Protein AF-A0A538NRC0-F1 (afdb_monomer_lite)

Sequence (193 aa):
MGRQEWDRAVSFEAFERQRNENVPPLKLPANTDSWIKDAAAKELAIREFLQKHGILTVPDWLQHYTLRPMPEYLRALGFGENDDFTSPSRLNENCIRYVTEPSGNLGYFWRATAEDPRPITVHEGIPGHYFQLCLSWKHEEPIRRHYYDSGANEGIGFYAEEMMLQAGVVRRQPAHARNHLQFHASARAARGS

Structure (mmCIF, N/CA/C/O backbone):
data_AF-A0A538NRC0-F1
#
_entry.id   AF-A0A538NRC0-F1
#
loop_
_atom_site.group_PDB
_atom_site.id
_atom_site.type_symbol
_atom_site.label_atom_id
_atom_site.label_alt_id
_atom_site.label_comp_id
_atom_site.label_asym_id
_atom_site.label_entity_id
_atom_site.label_seq_id
_atom_site.pdbx_PDB_ins_code
_atom_site.Cartn_x
_atom_site.Cartn_y
_atom_site.Cartn_z
_atom_site.occupancy
_atom_site.B_iso_or_equiv
_atom_site.auth_seq_id
_atom_site.auth_comp_id
_atom_site.auth_asym_id
_atom_site.auth_atom_id
_atom_site.pdbx_PDB_model_num
ATOM 1 N N . MET A 1 1 ? -12.973 20.194 -10.132 1.00 60.78 1 MET A N 1
ATOM 2 C CA . MET A 1 1 ? -13.023 18.761 -9.770 1.00 60.78 1 MET A CA 1
ATOM 3 C C . MET A 1 1 ? -12.514 18.518 -8.351 1.00 60.78 1 MET A C 1
ATOM 5 O O . MET A 1 1 ? -13.299 18.011 -7.570 1.00 60.78 1 MET A O 1
ATOM 9 N N . GLY A 1 2 ? -11.309 18.964 -7.958 1.00 68.88 2 GLY A N 1
ATOM 10 C CA . GLY A 1 2 ? -10.760 18.712 -6.606 1.00 68.88 2 GLY A CA 1
ATOM 11 C C . GLY A 1 2 ? -11.681 19.073 -5.427 1.00 68.88 2 GLY A C 1
ATOM 12 O O . GLY A 1 2 ? -11.917 18.242 -4.559 1.00 68.88 2 GLY A O 1
ATOM 13 N N . ARG A 1 3 ? -12.304 20.263 -5.439 1.00 72.81 3 ARG A N 1
ATOM 14 C CA . ARG A 1 3 ? -13.248 20.673 -4.378 1.00 72.81 3 ARG A CA 1
ATOM 15 C C . ARG A 1 3 ? -14.496 19.779 -4.278 1.00 72.81 3 ARG A C 1
ATOM 17 O O . ARG A 1 3 ? -14.916 19.473 -3.175 1.00 72.81 3 ARG A O 1
ATOM 24 N N . GLN A 1 4 ? -15.042 19.317 -5.405 1.00 74.62 4 GLN A N 1
ATOM 25 C CA . GLN A 1 4 ? -16.212 18.424 -5.408 1.00 74.62 4 GLN A CA 1
ATOM 26 C C . GLN A 1 4 ? -15.872 17.043 -4.837 1.00 74.62 4 GLN A C 1
ATOM 28 O O . GLN A 1 4 ? -16.643 16.502 -4.050 1.00 74.62 4 GLN A O 1
ATOM 33 N N . GLU A 1 5 ? -14.710 16.489 -5.194 1.00 71.44 5 GLU A N 1
ATOM 34 C CA . GLU A 1 5 ? -14.246 15.222 -4.616 1.00 71.44 5 GLU A CA 1
ATOM 35 C C . GLU A 1 5 ? -13.920 15.357 -3.129 1.00 71.44 5 GLU A C 1
ATOM 37 O O . GLU A 1 5 ? -14.201 14.444 -2.355 1.00 71.44 5 GLU A O 1
ATOM 42 N N . TRP A 1 6 ? -13.401 16.513 -2.707 1.00 72.69 6 TRP A N 1
ATOM 43 C CA . TRP A 1 6 ? -13.189 16.805 -1.294 1.00 72.69 6 TRP A CA 1
ATOM 44 C C . TRP A 1 6 ? -14.511 16.838 -0.520 1.00 72.69 6 TRP A C 1
ATOM 46 O O . TRP A 1 6 ? -14.651 16.119 0.468 1.00 72.69 6 TRP A O 1
ATOM 56 N N . ASP A 1 7 ? -15.502 17.593 -1.006 1.00 78.06 7 ASP A N 1
ATOM 57 C CA . ASP A 1 7 ? -16.828 17.684 -0.384 1.00 78.06 7 ASP A CA 1
ATOM 58 C C . ASP A 1 7 ? -17.489 16.296 -0.276 1.00 78.06 7 ASP A C 1
ATOM 60 O O . ASP A 1 7 ? -18.054 15.937 0.765 1.00 78.06 7 ASP A O 1
ATOM 64 N N . ARG A 1 8 ? -17.381 15.480 -1.337 1.00 79.62 8 ARG A N 1
ATOM 65 C CA . ARG A 1 8 ? -17.891 14.100 -1.375 1.00 79.62 8 ARG A CA 1
ATOM 66 C C . ARG A 1 8 ? -17.216 13.221 -0.324 1.00 79.62 8 ARG A C 1
ATOM 68 O O . ARG A 1 8 ? -17.904 12.552 0.447 1.00 79.62 8 ARG A O 1
ATOM 75 N N . ALA A 1 9 ? -15.888 13.209 -0.298 1.00 74.69 9 ALA A N 1
ATOM 76 C CA . ALA A 1 9 ? -15.129 12.324 0.572 1.00 74.69 9 ALA A CA 1
ATOM 77 C C . ALA A 1 9 ? -15.301 12.699 2.055 1.00 74.69 9 ALA A C 1
ATOM 79 O O . ALA A 1 9 ? -15.550 11.818 2.880 1.00 74.69 9 ALA A O 1
ATOM 80 N N . VAL A 1 10 ? -15.296 13.998 2.388 1.00 76.50 10 VAL A N 1
ATOM 81 C CA . VAL A 1 10 ? -15.562 14.486 3.755 1.00 76.50 10 VAL A CA 1
ATOM 82 C C . VAL A 1 10 ? -16.975 14.116 4.207 1.00 76.50 10 VAL A C 1
ATOM 84 O O . VAL A 1 10 ? -17.164 13.684 5.345 1.00 76.50 10 VAL A O 1
ATOM 87 N N . SER A 1 11 ? -17.969 14.226 3.321 1.00 79.25 11 SER A N 1
ATOM 88 C CA . SER A 1 11 ? -19.346 13.830 3.639 1.00 79.25 11 SER A CA 1
ATOM 89 C C . SER A 1 11 ? -19.449 12.336 3.957 1.00 79.25 11 SER A C 1
ATOM 91 O O . SER A 1 11 ? -20.076 11.955 4.946 1.00 79.25 11 SER A O 1
ATOM 93 N N . PHE A 1 12 ? -18.805 11.477 3.160 1.00 77.94 12 PHE A N 1
ATOM 94 C CA . PHE A 1 12 ? -18.801 10.037 3.422 1.00 77.94 12 PHE A CA 1
ATOM 95 C C . PHE A 1 12 ? -18.054 9.676 4.702 1.00 77.94 12 PHE A C 1
ATOM 97 O O . PHE A 1 12 ? -18.573 8.881 5.486 1.00 77.94 12 PHE A O 1
ATOM 104 N N . GLU A 1 13 ? -16.914 10.316 4.963 1.00 77.44 13 GLU A N 1
ATOM 105 C CA . GLU A 1 13 ? -16.185 10.141 6.216 1.00 77.44 13 GLU A CA 1
ATOM 106 C C . GLU A 1 13 ? -17.058 10.510 7.424 1.00 77.44 13 GLU A C 1
ATOM 108 O O . GLU A 1 13 ? -17.103 9.768 8.406 1.00 77.44 13 GLU A O 1
ATOM 113 N N . ALA A 1 14 ? -17.790 11.626 7.355 1.00 79.88 14 ALA A N 1
ATOM 114 C CA . ALA A 1 14 ? -18.705 12.040 8.413 1.00 79.88 14 ALA A CA 1
ATOM 115 C C . ALA A 1 14 ? -19.822 11.006 8.642 1.00 79.88 14 ALA A C 1
ATOM 117 O O . ALA A 1 14 ? -20.113 10.661 9.790 1.00 79.88 14 ALA A O 1
ATOM 118 N N . PHE A 1 15 ? -20.406 10.454 7.571 1.00 80.19 15 PHE A N 1
ATOM 119 C CA . PHE A 1 15 ? -21.417 9.400 7.686 1.00 80.19 15 PHE A CA 1
ATOM 120 C C . PHE A 1 15 ? -20.863 8.112 8.298 1.00 8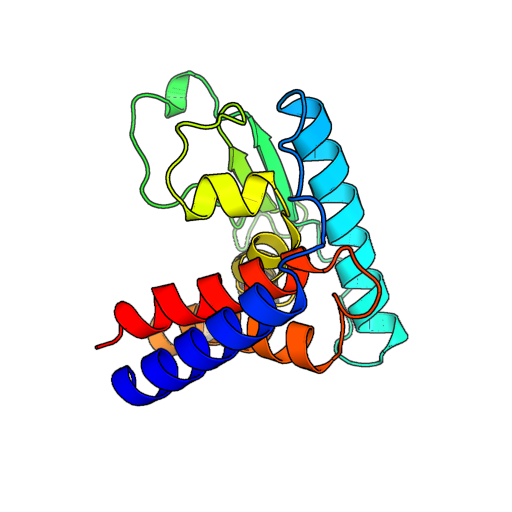0.19 15 PHE A C 1
ATOM 122 O O . PHE A 1 15 ? -21.524 7.521 9.152 1.00 80.19 15 PHE A O 1
ATOM 129 N N . GLU A 1 16 ? -19.661 7.671 7.919 1.00 78.06 16 GLU A N 1
ATOM 130 C CA . GLU A 1 16 ? -19.068 6.478 8.530 1.00 78.06 16 GLU A CA 1
ATOM 131 C C . GLU A 1 16 ? -18.610 6.740 9.975 1.00 78.06 16 GLU A C 1
ATOM 133 O O . GLU A 1 16 ? -18.788 5.876 10.832 1.00 78.06 16 GLU A O 1
ATOM 138 N N . ARG A 1 17 ? -18.116 7.940 10.316 1.00 77.25 17 ARG A N 1
ATOM 139 C CA . ARG A 1 17 ? -17.864 8.323 11.719 1.00 77.25 17 ARG A CA 1
ATOM 140 C C . ARG A 1 17 ? -19.132 8.224 12.559 1.00 77.25 17 ARG A C 1
ATOM 142 O O . ARG A 1 17 ? -19.091 7.586 13.606 1.00 77.25 17 ARG A O 1
ATOM 149 N N . GLN A 1 18 ? -20.244 8.782 12.079 1.00 82.50 18 GLN A N 1
ATOM 150 C CA . GLN A 1 18 ? -21.528 8.712 12.777 1.00 82.50 18 GLN A CA 1
ATOM 151 C C . GLN A 1 18 ? -22.025 7.270 12.910 1.00 82.50 18 GLN A C 1
ATOM 153 O O . GLN A 1 18 ? -22.477 6.851 13.973 1.00 82.50 18 GLN A O 1
ATOM 158 N N . ARG A 1 19 ? -21.916 6.476 11.839 1.00 79.69 19 ARG A N 1
ATOM 159 C CA . ARG A 1 19 ? -22.290 5.056 11.854 1.00 79.69 19 ARG A CA 1
ATOM 160 C C . ARG A 1 19 ? -21.503 4.264 12.900 1.00 79.69 19 ARG A C 1
ATOM 162 O O . ARG A 1 19 ? -22.030 3.312 13.476 1.00 79.69 19 ARG A O 1
ATOM 169 N N . ASN A 1 20 ? -20.257 4.663 13.130 1.00 80.81 20 ASN A N 1
ATOM 170 C CA . ASN A 1 20 ? -19.284 3.922 13.921 1.00 80.81 20 ASN A CA 1
ATOM 171 C C . ASN A 1 20 ? -19.041 4.545 15.301 1.00 80.81 20 ASN A C 1
ATOM 173 O O . ASN A 1 20 ? -18.097 4.151 15.976 1.00 80.81 20 ASN A O 1
ATOM 177 N N . GLU A 1 21 ? -19.899 5.471 15.740 1.00 81.62 21 GLU A N 1
ATOM 178 C CA . GLU A 1 21 ? -19.776 6.185 17.019 1.00 81.62 21 GLU A CA 1
ATOM 179 C C . GLU A 1 21 ? -19.693 5.232 18.225 1.00 81.62 21 GLU A C 1
ATOM 181 O O . GLU A 1 21 ? -18.950 5.480 19.170 1.00 81.62 21 GLU A O 1
ATOM 186 N N . ASN A 1 22 ? -20.397 4.097 18.161 1.00 83.38 22 ASN A N 1
ATOM 187 C CA . ASN A 1 22 ? -20.441 3.094 19.230 1.00 83.38 22 ASN A CA 1
ATOM 188 C C . 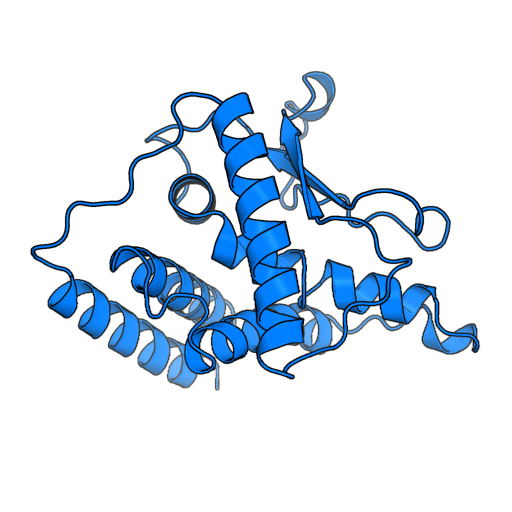ASN A 1 22 ? -19.482 1.910 19.011 1.00 83.38 22 ASN A C 1
ATOM 190 O O . ASN A 1 22 ? -19.571 0.899 19.711 1.00 83.38 22 ASN A O 1
ATOM 194 N N . VAL A 1 23 ? -18.598 1.991 18.016 1.00 80.06 23 VAL A N 1
ATOM 195 C CA . VAL A 1 23 ? -17.613 0.945 17.726 1.00 80.06 23 VAL A CA 1
ATOM 196 C C . VAL A 1 23 ? -16.293 1.310 18.415 1.00 80.06 23 VAL A C 1
ATOM 198 O O . VAL A 1 23 ? -15.888 2.469 18.370 1.00 80.06 23 VAL A O 1
ATOM 201 N N . PRO A 1 24 ? -15.610 0.363 19.087 1.00 81.00 24 PRO A N 1
ATOM 202 C CA . PRO A 1 24 ? -14.303 0.643 19.668 1.00 81.00 24 PRO A CA 1
ATOM 203 C C . PRO A 1 24 ? -13.275 0.996 18.584 1.00 81.00 24 PRO A C 1
ATOM 205 O O . PRO A 1 24 ? -13.214 0.283 17.574 1.00 81.00 24 PRO A O 1
ATOM 208 N N . PRO A 1 25 ? -12.420 2.014 18.807 1.00 78.81 25 PRO A N 1
ATOM 209 C CA . PRO A 1 25 ? -11.395 2.403 17.848 1.00 78.81 25 PRO A CA 1
ATOM 210 C C . PRO A 1 25 ? -10.422 1.253 17.575 1.00 78.81 25 PRO A C 1
ATOM 212 O O . PRO A 1 25 ? -10.189 0.384 18.425 1.00 78.81 25 PRO A O 1
ATOM 215 N N . LEU A 1 26 ? -9.827 1.266 16.380 1.00 83.00 26 LEU A N 1
ATOM 216 C CA . LEU A 1 26 ? -8.734 0.355 16.060 1.00 83.00 26 LEU A CA 1
ATOM 217 C C . LEU A 1 26 ? -7.555 0.612 17.000 1.00 83.00 26 LEU A C 1
ATOM 219 O O . LEU A 1 26 ? -7.287 1.741 17.411 1.00 83.00 26 LEU A O 1
ATOM 223 N N . LYS A 1 27 ? -6.870 -0.467 17.375 1.00 86.81 27 LYS A N 1
ATOM 224 C CA . LYS A 1 27 ? -5.707 -0.397 18.257 1.00 86.81 27 LYS A CA 1
ATOM 22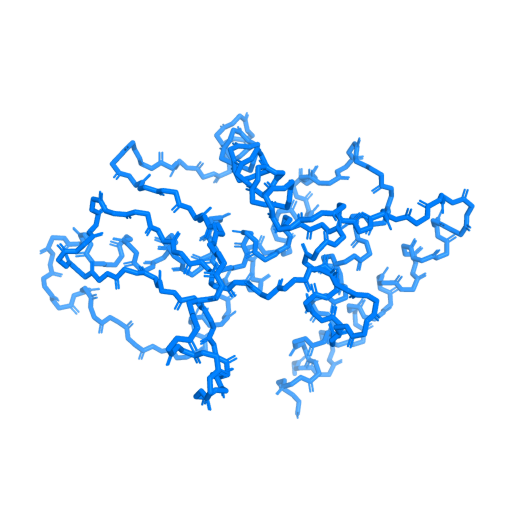5 C C . LYS A 1 27 ? -4.446 -0.312 17.418 1.00 86.81 27 LYS A C 1
ATOM 227 O O . LYS A 1 27 ? -4.313 -1.039 16.438 1.00 86.81 27 LYS A O 1
ATOM 232 N N . LEU A 1 28 ? -3.505 0.512 17.867 1.00 89.88 28 LEU A N 1
ATOM 233 C CA . LEU A 1 28 ? -2.156 0.497 17.321 1.00 89.88 28 LEU A CA 1
ATOM 234 C C . LEU A 1 28 ? -1.483 -0.863 17.584 1.00 89.88 28 LEU A C 1
ATOM 236 O O . LEU A 1 28 ? -1.736 -1.486 18.624 1.00 89.88 28 LEU A O 1
ATOM 240 N N . PRO A 1 29 ? -0.609 -1.316 16.673 1.00 91.62 29 PRO A N 1
ATOM 241 C CA . PRO A 1 29 ? 0.199 -2.506 16.874 1.00 91.62 29 PRO A CA 1
ATOM 242 C C . PRO A 1 29 ? 1.129 -2.309 18.073 1.00 91.62 29 PRO A C 1
ATOM 244 O O . PRO A 1 29 ? 1.621 -1.211 18.328 1.00 91.62 29 PRO A O 1
ATOM 247 N N . ALA A 1 30 ? 1.380 -3.390 18.813 1.00 92.12 30 ALA A N 1
ATOM 248 C CA . ALA A 1 30 ? 2.171 -3.338 20.044 1.00 92.12 30 ALA A CA 1
ATOM 249 C C . ALA A 1 30 ? 3.645 -2.983 19.786 1.00 92.12 30 ALA A C 1
ATOM 251 O O . ALA A 1 30 ? 4.315 -2.419 20.647 1.00 92.12 30 ALA A O 1
ATOM 252 N N . ASN A 1 31 ? 4.157 -3.357 18.615 1.00 93.81 31 ASN A N 1
ATOM 253 C CA . ASN A 1 31 ? 5.515 -3.082 18.159 1.00 93.81 31 ASN A CA 1
ATOM 254 C C . ASN A 1 31 ? 5.609 -3.223 16.632 1.00 93.81 31 ASN A C 1
ATOM 256 O O . ASN A 1 31 ? 4.695 -3.742 15.982 1.00 93.81 31 ASN A O 1
ATOM 260 N N . THR A 1 32 ? 6.738 -2.797 16.068 1.00 93.69 32 THR A N 1
ATOM 261 C CA . THR A 1 32 ? 7.003 -2.836 14.624 1.00 93.69 32 THR A CA 1
ATOM 262 C C . THR A 1 32 ? 6.883 -4.246 14.037 1.00 93.69 32 THR A C 1
ATOM 264 O O . THR A 1 32 ? 6.285 -4.407 12.979 1.00 93.69 32 THR A O 1
ATOM 267 N N . ASP A 1 33 ? 7.341 -5.290 14.733 1.00 95.12 33 ASP A N 1
ATOM 268 C CA . ASP A 1 33 ? 7.251 -6.670 14.228 1.00 95.12 33 ASP A CA 1
ATOM 269 C C . ASP A 1 33 ? 5.803 -7.152 14.094 1.00 95.12 33 ASP A C 1
ATOM 271 O O . ASP A 1 33 ? 5.443 -7.817 13.120 1.00 95.12 33 ASP A O 1
ATOM 275 N N . SER A 1 34 ? 4.951 -6.814 15.068 1.00 95.19 34 SER A N 1
ATOM 276 C CA . SER A 1 34 ? 3.521 -7.122 15.003 1.00 95.19 34 SER A CA 1
ATOM 277 C C . SER A 1 34 ? 2.835 -6.378 13.857 1.00 95.19 34 SER A C 1
ATOM 279 O O . SER A 1 34 ? 1.987 -6.960 13.183 1.00 95.19 34 SER A O 1
ATOM 281 N N . TRP A 1 35 ? 3.259 -5.141 13.582 1.00 94.44 35 TRP A N 1
ATOM 282 C CA . TRP A 1 35 ? 2.756 -4.349 12.463 1.00 94.44 35 TRP A CA 1
ATOM 283 C C . TRP A 1 35 ? 3.156 -4.949 11.113 1.00 94.44 35 TRP A C 1
ATOM 285 O O . TRP A 1 35 ? 2.303 -5.121 10.247 1.00 94.44 35 TRP A O 1
ATOM 295 N N . ILE A 1 36 ? 4.423 -5.343 10.951 1.00 95.94 36 ILE A N 1
ATOM 296 C CA . ILE A 1 36 ? 4.926 -5.982 9.725 1.00 95.94 36 ILE A CA 1
ATOM 297 C C . ILE A 1 36 ? 4.140 -7.265 9.421 1.00 95.94 36 ILE A C 1
ATOM 299 O O . ILE A 1 36 ? 3.722 -7.482 8.284 1.00 95.94 36 ILE A O 1
ATOM 303 N N . LYS A 1 37 ? 3.900 -8.105 10.437 1.00 96.19 37 LYS A N 1
ATOM 304 C CA . LYS A 1 37 ? 3.137 -9.355 10.281 1.00 96.19 37 LYS A CA 1
ATOM 305 C C . LYS A 1 37 ? 1.679 -9.103 9.905 1.00 96.19 37 LYS A C 1
ATOM 307 O O . LYS A 1 37 ? 1.155 -9.774 9.020 1.00 96.19 37 LYS A O 1
ATOM 312 N N . ASP A 1 38 ? 1.034 -8.146 10.567 1.00 94.38 38 ASP A N 1
ATOM 313 C CA . ASP A 1 38 ? -0.352 -7.771 10.282 1.00 94.38 38 ASP A CA 1
ATOM 314 C C . ASP A 1 38 ? -0.504 -7.181 8.870 1.00 94.38 38 ASP A C 1
ATOM 316 O O . ASP A 1 38 ? -1.414 -7.567 8.135 1.00 94.38 38 ASP A O 1
ATOM 320 N N . ALA A 1 39 ? 0.431 -6.327 8.446 1.00 95.38 39 ALA A N 1
ATOM 321 C CA . ALA A 1 39 ? 0.455 -5.776 7.096 1.00 95.38 39 ALA A CA 1
ATOM 322 C C . ALA A 1 39 ? 0.641 -6.863 6.030 1.00 95.38 39 ALA A C 1
ATOM 324 O O . ALA A 1 39 ? -0.109 -6.884 5.059 1.00 95.38 39 ALA A O 1
ATOM 325 N N . ALA A 1 40 ? 1.562 -7.810 6.237 1.00 96.94 40 ALA A N 1
ATOM 326 C CA . ALA A 1 40 ? 1.751 -8.936 5.321 1.00 96.94 40 ALA A CA 1
ATOM 327 C C . ALA A 1 40 ? 0.491 -9.818 5.210 1.00 96.94 40 ALA A C 1
ATOM 329 O O . ALA A 1 40 ? 0.097 -10.207 4.113 1.00 96.94 40 ALA A O 1
ATOM 330 N N . ALA A 1 41 ? -0.186 -10.093 6.330 1.00 96.56 41 ALA A N 1
ATOM 331 C CA . ALA A 1 41 ? -1.433 -10.858 6.318 1.00 96.56 41 ALA A CA 1
ATOM 332 C C . ALA A 1 41 ? -2.567 -10.114 5.588 1.00 96.56 41 ALA A C 1
ATOM 334 O O . ALA A 1 41 ? -3.338 -10.719 4.841 1.00 96.56 41 ALA A O 1
ATOM 335 N N . LYS A 1 42 ? -2.670 -8.795 5.782 1.00 94.75 42 LYS A N 1
ATOM 336 C CA . LYS A 1 42 ? -3.668 -7.952 5.110 1.00 94.75 42 LYS A CA 1
ATOM 337 C C . LYS A 1 42 ? -3.385 -7.790 3.617 1.00 94.75 42 LYS A C 1
ATOM 339 O O . LYS A 1 42 ? -4.336 -7.775 2.841 1.00 94.75 42 LYS A O 1
ATOM 344 N N . GLU A 1 43 ? -2.120 -7.725 3.212 1.00 96.88 43 GLU A N 1
ATOM 345 C CA . GLU A 1 43 ? -1.719 -7.723 1.801 1.00 96.88 43 GLU A CA 1
ATOM 346 C C . GLU A 1 43 ? -2.151 -9.008 1.091 1.00 96.88 43 GLU A C 1
ATOM 348 O O . GLU A 1 43 ? -2.801 -8.944 0.044 1.00 96.88 43 GLU A O 1
ATOM 353 N N . LEU A 1 44 ? -1.915 -10.165 1.714 1.00 96.88 44 LEU A N 1
ATOM 354 C CA . LEU A 1 44 ? -2.369 -11.443 1.173 1.00 96.88 44 LEU A CA 1
ATOM 355 C C . LEU A 1 44 ? -3.899 -11.489 1.055 1.00 96.88 44 LEU A C 1
ATOM 357 O O . LEU A 1 44 ? -4.432 -11.862 0.010 1.00 96.88 44 LEU A O 1
ATOM 361 N N . ALA A 1 45 ? -4.613 -11.026 2.085 1.00 95.19 45 ALA A N 1
ATOM 362 C CA . ALA A 1 45 ? -6.072 -10.956 2.061 1.00 95.19 45 ALA A CA 1
ATOM 363 C C . ALA A 1 45 ? -6.605 -10.036 0.945 1.00 95.19 45 ALA A C 1
ATOM 365 O O . ALA A 1 45 ? -7.651 -10.323 0.363 1.00 95.19 45 ALA A O 1
ATOM 366 N N . ILE A 1 46 ? -5.898 -8.946 0.620 1.00 95.19 46 ILE A N 1
ATOM 367 C CA . ILE A 1 46 ? -6.237 -8.071 -0.513 1.00 95.19 46 ILE A CA 1
ATOM 368 C C . ILE A 1 46 ? -6.086 -8.826 -1.838 1.00 95.19 46 ILE A C 1
ATOM 370 O O . ILE A 1 46 ? -6.997 -8.778 -2.665 1.00 95.19 46 ILE A O 1
ATOM 374 N N . ARG A 1 47 ? -4.989 -9.565 -2.039 1.00 96.38 47 ARG A N 1
ATOM 375 C CA . ARG A 1 47 ? -4.788 -10.374 -3.256 1.00 96.38 47 ARG A CA 1
ATOM 376 C C . ARG A 1 47 ? -5.868 -11.433 -3.425 1.00 96.38 47 ARG A C 1
ATOM 378 O O . ARG A 1 47 ? -6.447 -11.558 -4.503 1.00 96.38 47 ARG A O 1
ATOM 385 N N . GLU A 1 48 ? -6.156 -12.172 -2.359 1.00 95.00 48 GLU A N 1
ATOM 386 C CA . GLU A 1 48 ? -7.214 -13.182 -2.351 1.00 95.00 48 GLU A CA 1
ATOM 387 C C . GLU A 1 48 ? -8.572 -12.559 -2.670 1.00 95.00 48 GLU A C 1
ATOM 389 O O . GLU A 1 48 ? -9.347 -13.116 -3.448 1.00 95.00 48 GLU A O 1
ATOM 394 N N . PHE A 1 49 ? -8.854 -11.382 -2.106 1.00 94.94 49 PHE A N 1
ATOM 395 C CA . PHE A 1 49 ? -10.077 -10.644 -2.381 1.00 94.94 49 PHE A CA 1
ATOM 396 C C . PHE A 1 49 ? -10.186 -10.262 -3.863 1.00 94.94 49 PHE A C 1
ATOM 398 O O . PHE A 1 49 ? -11.216 -10.536 -4.479 1.00 94.94 49 PHE A O 1
ATOM 405 N N . LEU A 1 50 ? -9.126 -9.698 -4.453 1.00 95.00 50 LEU A N 1
ATOM 406 C CA . LEU A 1 50 ? -9.097 -9.324 -5.871 1.00 95.00 50 LEU A CA 1
ATOM 407 C C . LEU A 1 50 ? -9.422 -10.511 -6.785 1.00 95.00 50 LEU A C 1
ATOM 409 O O . LEU A 1 50 ? -10.278 -10.386 -7.664 1.00 95.00 50 LEU A O 1
ATOM 413 N N . GLN A 1 51 ? -8.795 -11.666 -6.542 1.00 94.56 51 GLN A N 1
ATOM 414 C CA . GLN A 1 51 ? -9.005 -12.867 -7.352 1.00 94.56 51 GLN A CA 1
ATOM 415 C C . GLN A 1 51 ? -10.389 -13.485 -7.125 1.00 94.56 51 GLN A C 1
ATOM 417 O O . GLN A 1 51 ? -11.122 -13.745 -8.078 1.00 94.56 51 GLN A O 1
ATOM 422 N N . LYS A 1 52 ? -10.788 -13.683 -5.862 1.00 94.56 52 LYS A N 1
ATOM 423 C CA . LYS A 1 52 ? -12.062 -14.323 -5.497 1.00 94.56 52 LYS A CA 1
ATOM 424 C C . LYS A 1 52 ? -13.275 -13.559 -6.018 1.00 94.56 52 LYS A C 1
ATOM 426 O O . LYS A 1 52 ? -14.293 -14.168 -6.339 1.00 94.56 52 LYS A O 1
ATOM 431 N N . HIS A 1 53 ? -13.180 -12.234 -6.062 1.00 93.19 53 HIS A N 1
ATOM 432 C CA . HIS A 1 53 ? -14.251 -11.369 -6.540 1.00 93.19 53 HIS A CA 1
ATOM 433 C C . HIS A 1 53 ? -14.149 -11.053 -8.040 1.00 93.19 53 HIS A C 1
ATOM 435 O O . HIS A 1 53 ? -14.987 -10.310 -8.544 1.00 93.19 53 HIS A O 1
ATOM 441 N N . GLY A 1 54 ? -13.167 -11.617 -8.756 1.00 94.31 54 GLY A N 1
ATOM 442 C CA . GLY A 1 54 ? -12.989 -11.399 -10.193 1.00 94.31 54 GLY A CA 1
ATOM 443 C C . GLY A 1 54 ? -12.693 -9.942 -10.558 1.00 94.31 54 GLY A C 1
ATOM 444 O O . GLY A 1 54 ? -13.068 -9.501 -11.638 1.00 94.31 54 GLY A O 1
ATOM 445 N N . ILE A 1 55 ? -12.069 -9.190 -9.646 1.00 93.81 55 ILE A N 1
ATOM 446 C CA . ILE A 1 55 ? -11.785 -7.759 -9.815 1.00 93.81 55 ILE A CA 1
ATOM 447 C C . ILE A 1 55 ? -10.545 -7.583 -10.687 1.00 93.81 55 ILE A C 1
ATOM 449 O O . ILE A 1 55 ? -10.594 -6.929 -11.725 1.00 93.81 55 ILE A O 1
ATOM 453 N N . LEU A 1 56 ? -9.429 -8.182 -10.264 1.00 93.69 56 LEU A N 1
ATOM 454 C CA . LEU A 1 56 ? -8.157 -8.160 -10.977 1.00 93.69 56 LEU A CA 1
ATOM 455 C C . LEU A 1 56 ? -7.427 -9.485 -10.777 1.00 93.69 56 LEU A C 1
ATOM 457 O O . LEU A 1 56 ? -7.459 -10.079 -9.698 1.00 93.69 56 LEU A O 1
ATOM 461 N N . THR A 1 57 ? -6.731 -9.922 -11.825 1.00 93.06 57 THR A N 1
ATOM 462 C CA . THR A 1 57 ? -5.799 -11.049 -11.741 1.00 93.06 57 THR A CA 1
ATOM 463 C C . THR A 1 57 ? -4.429 -10.519 -11.346 1.00 93.06 57 THR A C 1
ATOM 465 O O . THR A 1 57 ? -3.881 -9.651 -12.023 1.00 93.06 57 THR A O 1
ATOM 468 N N . VAL A 1 58 ? -3.878 -11.043 -10.254 1.00 94.44 58 VAL A N 1
ATOM 469 C CA . VAL A 1 58 ? -2.518 -10.722 -9.811 1.00 94.44 58 VAL A CA 1
ATOM 470 C C . VAL A 1 58 ? -1.575 -11.774 -10.400 1.00 94.44 58 VAL A C 1
ATOM 472 O O . VAL A 1 58 ? -1.776 -12.950 -10.103 1.00 94.44 58 VAL A O 1
ATOM 475 N N . PRO A 1 59 ? -0.586 -11.406 -11.235 1.00 94.50 59 PRO A N 1
ATOM 476 C CA . PRO A 1 59 ? 0.326 -12.381 -11.824 1.00 94.50 59 PRO A CA 1
ATOM 477 C C . PRO A 1 59 ? 1.186 -13.088 -10.770 1.00 94.50 59 PRO A C 1
ATOM 479 O O . PRO A 1 59 ? 1.713 -12.435 -9.873 1.00 94.50 59 PRO A O 1
ATOM 482 N N . ASP A 1 60 ? 1.419 -14.391 -10.940 1.00 94.69 60 ASP A N 1
ATOM 483 C CA . ASP A 1 60 ? 2.182 -15.215 -9.982 1.00 94.69 60 ASP A CA 1
ATOM 484 C C . ASP A 1 60 ? 3.640 -14.768 -9.798 1.00 94.69 60 ASP A C 1
ATOM 486 O O . ASP A 1 60 ? 4.258 -15.024 -8.768 1.00 94.69 60 ASP A O 1
ATOM 490 N N . TRP A 1 61 ? 4.212 -14.098 -10.802 1.00 95.44 61 TRP A N 1
ATOM 491 C CA . TRP A 1 61 ? 5.580 -13.584 -10.729 1.00 95.44 61 TRP A CA 1
ATOM 492 C C . TRP A 1 61 ? 5.700 -12.328 -9.859 1.00 95.44 61 TRP A C 1
ATOM 494 O O . TRP A 1 61 ? 6.814 -11.966 -9.471 1.00 95.44 61 TRP A O 1
ATOM 504 N N . LEU A 1 62 ? 4.585 -11.644 -9.583 1.00 96.75 62 LEU A N 1
ATOM 505 C CA . LEU A 1 62 ? 4.593 -10.376 -8.875 1.00 96.75 62 LEU A CA 1
ATOM 506 C C . LEU A 1 62 ? 4.780 -10.590 -7.371 1.00 96.75 62 LEU A C 1
ATOM 508 O O . LEU A 1 62 ? 3.931 -11.180 -6.697 1.00 96.75 62 LEU A O 1
ATOM 512 N N . GLN A 1 63 ? 5.869 -10.028 -6.854 1.00 97.69 63 GLN A N 1
ATOM 513 C CA . GLN A 1 63 ? 6.253 -10.103 -5.445 1.00 97.69 63 GLN A CA 1
ATOM 514 C C . GLN A 1 63 ? 5.359 -9.243 -4.548 1.00 97.69 63 GLN A C 1
ATOM 516 O O . GLN A 1 63 ? 4.412 -8.625 -5.025 1.00 97.69 63 GLN A O 1
ATOM 521 N N . HIS A 1 64 ? 5.616 -9.235 -3.239 1.00 97.69 64 HIS A N 1
ATOM 522 C CA . HIS A 1 64 ? 4.737 -8.637 -2.233 1.00 97.69 64 HIS A CA 1
ATOM 523 C C . HIS A 1 64 ? 5.077 -7.189 -1.893 1.00 97.69 64 HIS A C 1
ATOM 525 O O . HIS A 1 64 ? 6.242 -6.791 -1.895 1.00 97.69 64 HIS A O 1
ATOM 531 N N . TYR A 1 65 ? 4.046 -6.423 -1.529 1.00 97.38 65 TYR A N 1
ATOM 532 C CA . TYR A 1 65 ? 4.209 -5.144 -0.844 1.00 97.38 65 TYR A CA 1
ATOM 533 C C . TYR A 1 65 ? 4.363 -5.396 0.659 1.00 97.38 65 TYR A C 1
ATOM 535 O O . TYR A 1 65 ? 3.461 -5.925 1.309 1.00 97.38 65 TYR A O 1
ATOM 543 N N . THR A 1 66 ? 5.524 -5.061 1.218 1.00 96.50 66 THR A N 1
ATOM 544 C CA . THR A 1 66 ? 5.903 -5.424 2.590 1.00 96.50 66 THR A CA 1
ATOM 545 C C . THR A 1 66 ? 6.375 -4.219 3.388 1.00 96.50 66 THR A C 1
ATOM 547 O O . THR A 1 66 ? 6.842 -3.231 2.832 1.00 96.50 66 THR A O 1
ATOM 550 N N . LEU A 1 67 ? 6.279 -4.301 4.715 1.00 95.62 67 LEU A N 1
ATOM 551 C CA . LEU A 1 67 ? 6.835 -3.289 5.611 1.00 95.62 67 LEU A CA 1
ATOM 552 C C . LEU A 1 67 ? 8.205 -3.735 6.131 1.00 95.62 67 LEU A C 1
ATOM 554 O O . LEU A 1 67 ? 8.397 -4.913 6.445 1.00 95.62 67 LEU A O 1
ATOM 558 N N . ARG A 1 68 ? 9.135 -2.790 6.298 1.00 94.81 68 ARG A N 1
ATOM 559 C CA . ARG A 1 68 ? 10.403 -2.999 7.013 1.00 94.81 68 ARG A CA 1
ATOM 560 C C . ARG A 1 68 ? 10.703 -1.856 7.984 1.00 94.81 68 ARG A C 1
ATOM 562 O O . ARG A 1 68 ? 10.310 -0.725 7.715 1.00 94.81 68 ARG A O 1
ATOM 569 N N . PRO A 1 69 ? 11.432 -2.106 9.088 1.00 92.94 69 PRO A N 1
ATOM 570 C CA . PRO A 1 69 ? 11.868 -1.035 9.976 1.00 92.94 69 PRO A CA 1
ATOM 571 C C . PRO A 1 69 ? 12.781 -0.062 9.229 1.00 92.94 69 PRO A C 1
ATOM 573 O O . PRO A 1 69 ? 13.626 -0.496 8.444 1.00 92.94 69 PRO A O 1
ATOM 576 N N . MET A 1 70 ? 12.637 1.234 9.504 1.00 91.12 70 MET A N 1
ATOM 577 C CA . MET A 1 70 ? 13.549 2.263 9.008 1.00 91.12 70 MET A CA 1
ATOM 578 C C . MET A 1 70 ? 14.985 1.961 9.477 1.00 91.12 70 MET A C 1
ATOM 580 O O . MET A 1 70 ? 15.229 1.939 10.687 1.00 91.12 70 MET A O 1
ATOM 584 N N . PRO A 1 71 ? 15.946 1.733 8.562 1.00 90.00 71 PRO A N 1
ATOM 585 C CA . PRO A 1 71 ? 17.339 1.546 8.935 1.00 90.00 71 PRO A CA 1
ATOM 586 C C . PRO A 1 71 ? 17.913 2.812 9.574 1.00 90.00 71 PRO A C 1
ATOM 588 O O . PRO A 1 71 ? 17.628 3.924 9.130 1.00 90.00 71 PRO A O 1
ATOM 591 N N . GLU A 1 72 ? 18.786 2.653 10.568 1.00 87.88 72 GLU A N 1
ATOM 592 C CA . GLU A 1 72 ? 19.313 3.794 11.330 1.00 87.88 72 GLU A CA 1
ATOM 593 C C . GLU A 1 72 ? 20.065 4.801 10.448 1.00 87.88 72 GLU A C 1
ATOM 595 O O . GLU A 1 72 ? 19.928 6.010 10.614 1.00 87.88 72 GLU A O 1
ATOM 600 N N . TYR A 1 73 ? 20.779 4.309 9.433 1.00 86.50 73 TYR A N 1
ATOM 601 C CA . TYR A 1 73 ? 21.505 5.159 8.489 1.00 86.50 73 TYR A CA 1
ATOM 602 C C . TYR A 1 73 ? 20.588 5.992 7.574 1.00 86.50 73 TYR A C 1
ATOM 604 O O . TYR A 1 73 ? 21.039 6.988 7.015 1.00 86.50 73 TYR A O 1
ATOM 612 N N . LEU A 1 74 ? 19.312 5.615 7.424 1.00 85.31 74 LEU A N 1
ATOM 613 C CA . LEU A 1 74 ? 18.309 6.375 6.667 1.00 85.31 74 LEU A CA 1
ATOM 614 C C . LEU A 1 74 ? 17.489 7.315 7.558 1.00 85.31 74 LEU A C 1
ATOM 616 O O . LEU A 1 74 ? 16.926 8.288 7.055 1.00 85.31 74 LEU A O 1
ATOM 620 N N . ARG A 1 75 ? 17.456 7.076 8.877 1.00 82.69 75 ARG A N 1
ATOM 621 C CA . ARG A 1 75 ? 16.635 7.835 9.837 1.00 82.69 75 ARG A CA 1
ATOM 622 C C . ARG A 1 75 ? 16.950 9.339 9.818 1.00 82.69 75 ARG A C 1
ATOM 624 O O . ARG A 1 75 ? 16.046 10.153 9.975 1.00 82.69 75 ARG A O 1
ATOM 631 N N . ALA A 1 76 ? 18.207 9.709 9.571 1.00 80.31 76 ALA A N 1
ATOM 632 C CA . ALA A 1 76 ? 18.665 11.101 9.555 1.00 80.31 76 ALA A CA 1
ATOM 633 C C . ALA A 1 76 ? 18.283 11.894 8.289 1.00 80.31 76 ALA A C 1
ATOM 635 O O . ALA A 1 76 ? 18.395 13.118 8.291 1.00 80.31 76 ALA A O 1
ATOM 636 N N . LEU A 1 77 ? 17.859 11.226 7.209 1.00 78.19 77 LEU A N 1
ATOM 637 C CA . LEU A 1 77 ? 17.656 11.866 5.903 1.00 78.19 77 LEU A CA 1
ATOM 638 C C . LEU A 1 77 ? 16.257 12.471 5.724 1.00 78.19 77 LEU A C 1
ATOM 640 O O . LEU A 1 77 ? 16.085 13.326 4.862 1.00 78.19 77 LEU A O 1
ATOM 644 N N . GLY A 1 78 ? 15.279 12.070 6.545 1.00 69.19 78 GLY A N 1
ATOM 645 C CA . GLY A 1 78 ? 13.945 12.680 6.567 1.00 69.19 78 GLY A CA 1
ATOM 646 C C . GLY A 1 78 ? 13.220 12.636 5.217 1.00 69.19 78 GLY A C 1
ATOM 647 O O . GLY A 1 78 ? 12.884 13.682 4.664 1.00 69.19 78 GLY A O 1
ATOM 648 N N . PHE A 1 79 ? 12.986 11.438 4.677 1.00 69.94 79 PHE A N 1
ATOM 649 C CA . PHE A 1 79 ? 12.334 11.270 3.377 1.00 69.94 79 PHE A CA 1
ATOM 650 C C . PHE A 1 79 ? 10.851 11.670 3.386 1.00 69.94 79 PHE A C 1
ATOM 652 O O . PHE A 1 79 ? 10.133 11.458 4.364 1.00 69.94 79 PHE A O 1
ATOM 659 N N . GLY A 1 80 ? 10.395 12.228 2.258 1.00 66.56 80 GLY A N 1
ATOM 660 C CA . GLY A 1 80 ? 8.975 12.485 1.998 1.00 66.56 80 GLY A CA 1
ATOM 661 C C . GLY A 1 80 ? 8.201 11.229 1.582 1.00 66.56 80 GLY A C 1
ATOM 662 O O . GLY A 1 80 ? 7.044 11.092 1.968 1.00 66.56 80 GLY A O 1
ATOM 663 N N . GLU A 1 81 ? 8.858 10.314 0.860 1.00 75.06 81 GLU A N 1
ATOM 664 C CA . GLU A 1 81 ? 8.341 8.992 0.493 1.00 75.06 81 GLU A CA 1
ATOM 665 C C . GLU A 1 81 ? 9.258 7.902 1.058 1.00 75.06 81 GLU A C 1
ATOM 667 O O . GLU A 1 81 ? 10.480 7.995 0.947 1.00 75.06 81 GLU A O 1
ATOM 672 N N . ASN A 1 82 ? 8.659 6.884 1.670 1.00 86.12 82 ASN A N 1
ATOM 673 C CA . ASN A 1 82 ? 9.353 5.783 2.333 1.00 86.12 82 ASN A CA 1
ATOM 674 C C . ASN A 1 82 ? 9.165 4.439 1.609 1.00 86.12 82 ASN A C 1
ATOM 676 O O . ASN A 1 82 ? 9.634 3.418 2.119 1.00 86.12 82 ASN A O 1
ATOM 680 N N . ASP A 1 83 ? 8.484 4.417 0.462 1.00 89.69 83 ASP A N 1
ATOM 681 C CA . ASP A 1 83 ? 8.372 3.238 -0.393 1.00 89.69 83 ASP A CA 1
ATOM 682 C C . ASP A 1 83 ? 9.592 3.070 -1.324 1.00 89.69 83 ASP A C 1
ATOM 684 O O . ASP A 1 83 ? 9.928 3.930 -2.137 1.00 89.69 83 ASP A O 1
ATOM 688 N N . ASP A 1 84 ? 10.234 1.906 -1.249 1.00 92.88 84 ASP A N 1
ATOM 689 C CA . ASP A 1 84 ? 11.086 1.341 -2.292 1.00 92.88 84 ASP A CA 1
ATOM 690 C C . ASP A 1 84 ? 10.230 0.413 -3.169 1.00 92.88 84 ASP A C 1
ATOM 692 O O . ASP A 1 84 ? 9.998 -0.759 -2.848 1.00 92.88 84 ASP A O 1
ATOM 696 N N . PHE A 1 85 ? 9.755 0.950 -4.297 1.00 92.38 85 PHE A N 1
ATOM 697 C CA . PHE A 1 85 ? 8.930 0.237 -5.279 1.00 92.38 85 PHE A CA 1
ATOM 698 C C . PHE A 1 85 ? 9.672 -0.806 -6.112 1.00 92.38 85 PHE A C 1
ATOM 700 O O . PHE A 1 85 ? 9.072 -1.371 -7.023 1.00 92.38 85 PHE A O 1
ATOM 707 N N . THR A 1 86 ? 10.939 -1.102 -5.815 1.00 93.06 86 THR A N 1
ATOM 708 C CA . THR A 1 86 ? 11.834 -1.928 -6.637 1.00 93.06 86 THR A CA 1
ATOM 709 C C . THR A 1 86 ? 12.354 -1.180 -7.878 1.00 93.06 86 THR A C 1
ATOM 711 O O . THR A 1 86 ? 12.719 -0.007 -7.798 1.00 93.06 86 THR A O 1
ATOM 714 N N . SER A 1 87 ? 12.526 -1.863 -9.009 1.00 92.69 87 SER A N 1
ATOM 715 C CA . SER A 1 87 ? 12.993 -1.301 -10.280 1.00 92.69 87 SER A CA 1
ATOM 716 C C . SER A 1 87 ? 12.774 -2.317 -11.412 1.00 92.69 87 SER A C 1
ATOM 718 O O . SER A 1 87 ? 12.528 -3.496 -11.137 1.00 92.69 87 SER A O 1
ATOM 720 N N . PRO A 1 88 ? 12.967 -1.936 -12.692 1.00 91.62 88 PRO A N 1
ATOM 721 C CA . PRO A 1 88 ? 12.928 -2.894 -13.800 1.00 91.62 88 PRO A CA 1
ATOM 722 C C . PRO A 1 88 ? 13.867 -4.101 -13.638 1.00 91.62 88 PRO A C 1
ATOM 724 O O . PRO A 1 88 ? 13.584 -5.177 -14.158 1.00 91.62 88 PRO A O 1
ATOM 727 N N . SER A 1 89 ? 14.981 -3.936 -12.917 1.00 93.94 89 SER A N 1
ATOM 728 C CA . SER A 1 89 ? 15.954 -4.999 -12.641 1.00 93.94 89 SER A CA 1
ATOM 729 C C . SER A 1 89 ? 15.650 -5.819 -11.381 1.00 93.94 89 SER A C 1
ATOM 731 O O . SER A 1 89 ? 16.340 -6.805 -11.146 1.00 93.94 89 SER A O 1
ATOM 733 N N . ARG A 1 90 ? 14.653 -5.424 -10.577 1.00 95.81 90 ARG A N 1
ATOM 734 C CA . ARG A 1 90 ? 14.319 -6.014 -9.267 1.00 95.81 90 ARG A CA 1
ATOM 735 C C . ARG A 1 90 ? 12.872 -6.521 -9.193 1.00 95.81 90 ARG A C 1
ATOM 737 O O . ARG A 1 90 ? 12.267 -6.549 -8.130 1.00 95.81 90 A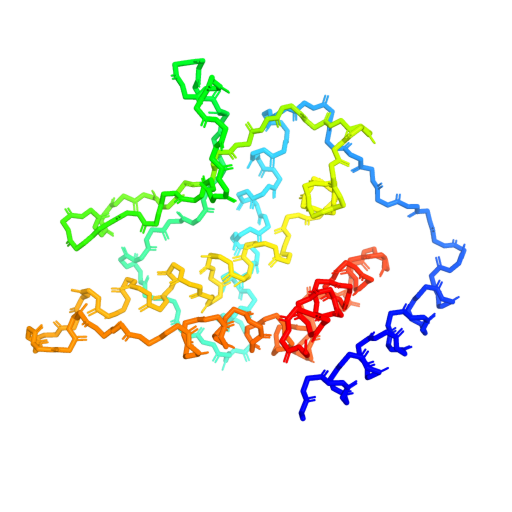RG A O 1
ATOM 744 N N . LEU A 1 91 ? 12.305 -6.953 -10.323 1.00 94.94 91 LEU A N 1
ATOM 745 C CA . LEU A 1 91 ? 10.928 -7.479 -10.395 1.00 94.94 91 LEU A CA 1
ATOM 746 C C . LEU A 1 91 ? 10.701 -8.768 -9.586 1.00 94.94 91 LEU A C 1
ATOM 748 O O . LEU A 1 91 ? 9.561 -9.151 -9.344 1.00 94.94 91 LEU A O 1
ATOM 752 N N . ASN A 1 92 ? 11.777 -9.454 -9.208 1.00 95.69 92 ASN A N 1
ATOM 753 C CA . ASN A 1 92 ? 11.781 -10.641 -8.358 1.00 95.69 92 ASN A CA 1
ATOM 754 C C . ASN A 1 92 ? 12.036 -10.318 -6.874 1.00 95.69 92 ASN A C 1
ATOM 756 O O . ASN A 1 92 ? 12.237 -11.239 -6.086 1.00 95.69 92 ASN A O 1
ATOM 760 N N . GLU A 1 93 ? 12.023 -9.041 -6.487 1.00 97.00 93 GLU A N 1
ATOM 761 C CA . GLU A 1 93 ? 12.135 -8.593 -5.099 1.00 97.00 93 GLU A CA 1
ATOM 762 C C . GLU A 1 93 ? 10.810 -8.004 -4.592 1.00 97.00 93 GLU A C 1
ATOM 764 O O . GLU A 1 93 ? 10.008 -7.476 -5.362 1.00 97.00 93 GLU A O 1
ATOM 769 N N . ASN A 1 94 ? 10.580 -8.084 -3.280 1.00 97.50 94 ASN A N 1
ATOM 770 C CA . ASN A 1 94 ? 9.432 -7.441 -2.640 1.00 97.50 94 ASN A CA 1
ATOM 771 C C . ASN A 1 94 ? 9.574 -5.914 -2.671 1.00 97.50 94 ASN A C 1
ATOM 773 O O . ASN A 1 94 ? 10.658 -5.384 -2.418 1.00 97.50 94 ASN A O 1
ATOM 777 N N . CYS A 1 95 ? 8.457 -5.216 -2.871 1.00 96.62 95 CYS A N 1
ATOM 778 C CA . CYS A 1 95 ? 8.369 -3.794 -2.563 1.00 96.62 95 CYS A CA 1
ATOM 779 C C . CYS A 1 95 ? 8.391 -3.594 -1.045 1.00 96.62 95 CYS A C 1
ATOM 781 O O . CYS A 1 95 ? 7.838 -4.398 -0.282 1.00 96.62 95 CYS A O 1
ATOM 783 N N . ILE A 1 96 ? 9.073 -2.541 -0.601 1.00 95.69 96 ILE A N 1
ATOM 784 C CA . ILE A 1 96 ? 9.317 -2.275 0.813 1.00 95.69 96 ILE A CA 1
ATOM 785 C C . ILE A 1 96 ? 8.853 -0.868 1.156 1.00 95.69 96 ILE A C 1
ATOM 787 O O . ILE A 1 96 ? 9.384 0.089 0.615 1.00 95.69 96 ILE A O 1
ATOM 791 N N . ARG A 1 97 ? 7.970 -0.733 2.144 1.00 94.19 97 ARG A N 1
ATOM 792 C CA . ARG A 1 97 ? 7.765 0.528 2.859 1.00 94.19 97 ARG A CA 1
ATOM 793 C C . ARG A 1 97 ? 8.583 0.545 4.135 1.00 94.19 97 ARG A C 1
ATOM 795 O O . ARG A 1 97 ? 8.413 -0.325 4.996 1.00 94.19 97 ARG A O 1
ATOM 802 N N . TYR A 1 98 ? 9.418 1.561 4.301 1.00 93.38 98 TYR A N 1
ATOM 803 C CA . TYR A 1 98 ? 10.123 1.786 5.555 1.00 93.38 98 TYR A CA 1
ATOM 804 C C . TYR A 1 98 ? 9.211 2.458 6.587 1.00 93.38 98 TYR A C 1
ATOM 806 O O . TYR A 1 98 ? 8.606 3.500 6.331 1.00 93.38 98 TYR A O 1
ATOM 814 N N . VAL A 1 99 ? 9.118 1.859 7.773 1.00 91.19 99 VAL A N 1
ATOM 815 C CA . VAL A 1 99 ? 8.263 2.329 8.869 1.00 91.19 99 VAL A CA 1
ATOM 816 C C . VAL A 1 99 ? 9.073 2.609 10.132 1.00 91.19 99 VAL A C 1
ATOM 818 O O . VAL A 1 99 ? 10.026 1.897 10.456 1.00 91.19 99 VAL A O 1
ATOM 821 N N . THR A 1 100 ? 8.691 3.659 10.854 1.00 88.81 100 THR A N 1
ATOM 822 C CA . THR A 1 100 ? 9.174 3.937 12.213 1.00 88.81 100 THR A CA 1
ATOM 823 C C . THR A 1 100 ? 8.274 3.264 13.246 1.00 88.81 100 THR A C 1
ATOM 825 O O . THR A 1 100 ? 7.265 2.651 12.902 1.00 88.81 100 THR A O 1
ATOM 828 N N . GLU A 1 101 ? 8.652 3.320 14.520 1.00 88.12 101 GLU A N 1
ATOM 829 C CA . GLU A 1 101 ? 7.903 2.660 15.583 1.00 88.12 101 GLU A CA 1
ATOM 830 C C . GLU A 1 101 ? 6.448 3.184 15.654 1.00 88.12 101 GLU A C 1
ATOM 832 O O . GLU A 1 101 ? 6.226 4.404 15.626 1.00 88.12 101 GLU A O 1
ATOM 837 N N . PRO A 1 102 ? 5.438 2.295 15.757 1.00 86.56 102 PRO A N 1
ATOM 838 C CA . PRO A 1 102 ? 4.048 2.720 15.854 1.00 86.56 102 PRO A CA 1
ATOM 839 C C . PRO A 1 102 ? 3.858 3.535 17.136 1.00 86.56 102 PRO A C 1
ATOM 841 O O . PRO A 1 102 ? 4.128 3.058 18.237 1.00 86.56 102 PRO A O 1
ATOM 844 N N . SER A 1 103 ? 3.402 4.781 17.006 1.00 82.56 103 SER A N 1
ATOM 845 C CA . SER A 1 103 ? 3.192 5.657 18.158 1.00 82.56 103 SER A CA 1
ATOM 846 C C . SER A 1 103 ? 1.961 6.541 18.004 1.00 82.56 103 SER A C 1
ATOM 848 O O . SER A 1 103 ? 1.555 6.913 16.901 1.00 82.56 103 SER A O 1
ATOM 850 N N . GLY A 1 104 ? 1.392 6.941 19.143 1.00 74.75 104 GLY A N 1
ATOM 851 C CA . GLY A 1 104 ? 0.304 7.916 19.185 1.00 74.75 104 GLY A CA 1
ATOM 852 C C . GLY A 1 104 ? 0.711 9.304 18.681 1.00 74.75 104 GLY A C 1
ATOM 853 O O . GLY A 1 104 ? -0.162 10.088 18.343 1.00 74.75 104 GLY A O 1
ATOM 854 N N . ASN A 1 105 ? 2.003 9.612 18.558 1.00 80.31 105 ASN A N 1
ATOM 855 C CA . ASN A 1 105 ? 2.487 10.921 18.101 1.00 80.31 105 ASN A CA 1
ATOM 856 C C . ASN A 1 105 ? 2.749 10.977 16.588 1.00 80.31 105 ASN A C 1
ATOM 858 O O . ASN A 1 105 ? 3.195 12.004 16.081 1.00 80.31 105 ASN A O 1
ATOM 862 N N . LEU A 1 106 ? 2.476 9.888 15.861 1.00 78.88 106 LEU A N 1
ATOM 863 C CA . LEU A 1 106 ? 2.581 9.866 14.408 1.00 78.88 106 LEU A CA 1
ATOM 864 C C . LEU A 1 106 ? 1.611 10.867 13.767 1.00 78.88 106 LEU A C 1
ATOM 866 O O . LEU A 1 106 ? 0.478 11.047 14.227 1.00 78.88 106 LEU A O 1
ATOM 870 N N . GLY A 1 107 ? 2.051 11.472 12.659 1.00 79.38 107 GLY A N 1
ATOM 871 C CA . GLY A 1 107 ? 1.167 12.220 11.769 1.00 79.38 107 GLY A CA 1
ATOM 872 C C . GLY A 1 107 ? 0.023 11.336 11.266 1.00 79.38 107 GLY A C 1
ATOM 873 O O . GLY A 1 107 ? 0.147 10.110 11.235 1.00 79.38 107 GLY A O 1
ATOM 874 N N . TYR A 1 108 ? -1.090 11.954 10.861 1.00 77.88 108 TYR A N 1
ATOM 875 C CA . TYR A 1 108 ? -2.345 11.241 10.596 1.00 77.88 108 TYR A CA 1
ATOM 876 C C . TYR A 1 108 ? -2.175 9.989 9.716 1.00 77.88 108 TYR A C 1
ATOM 878 O O . TYR A 1 108 ? -2.576 8.909 10.132 1.00 77.88 108 TYR A O 1
ATOM 886 N N . PHE A 1 109 ? -1.558 10.110 8.532 1.00 77.06 109 PHE A N 1
ATOM 887 C CA . PHE A 1 109 ? -1.447 8.994 7.578 1.00 77.06 109 PHE A CA 1
ATOM 888 C C . PHE A 1 109 ? -0.650 7.818 8.137 1.00 77.06 109 PHE A C 1
ATOM 890 O O . PHE A 1 109 ? -1.010 6.662 7.933 1.00 77.06 109 PHE A O 1
ATOM 897 N N . TRP A 1 110 ? 0.406 8.112 8.892 1.00 83.12 110 TRP A N 1
ATOM 898 C CA . TRP A 1 110 ? 1.215 7.098 9.555 1.00 83.12 110 TRP A CA 1
ATOM 899 C C . TRP A 1 110 ? 0.443 6.409 10.678 1.00 83.12 110 TRP A C 1
ATOM 901 O O . TRP A 1 110 ? 0.521 5.190 10.807 1.00 83.12 110 TRP A O 1
ATOM 911 N N . ARG A 1 111 ? -0.359 7.162 11.442 1.00 85.69 111 ARG A N 1
ATOM 912 C CA . ARG A 1 111 ? -1.237 6.590 12.468 1.00 85.69 111 ARG A CA 1
ATOM 913 C C . ARG A 1 111 ? -2.332 5.718 11.852 1.00 85.69 111 ARG A C 1
ATOM 915 O O . ARG A 1 111 ? -2.490 4.584 12.283 1.00 85.69 111 ARG A O 1
ATOM 922 N N . ALA A 1 112 ? -3.023 6.208 10.824 1.00 83.38 112 ALA A N 1
ATOM 923 C CA . ALA A 1 112 ? -4.061 5.460 10.119 1.00 83.38 112 ALA A CA 1
ATOM 924 C C . ALA A 1 112 ? -3.502 4.165 9.512 1.00 83.38 112 ALA A C 1
ATOM 926 O O . ALA A 1 112 ? -4.119 3.117 9.641 1.00 83.38 112 ALA A O 1
ATOM 927 N N . THR A 1 113 ? -2.296 4.217 8.939 1.00 86.94 113 THR A N 1
ATOM 928 C CA . THR A 1 113 ? -1.600 3.029 8.415 1.00 86.94 113 THR A CA 1
ATOM 929 C C . THR A 1 113 ? -1.230 2.033 9.517 1.00 86.94 113 THR A C 1
ATOM 931 O O . THR A 1 113 ? -1.244 0.821 9.300 1.00 86.94 113 THR A O 1
ATOM 934 N N . ALA A 1 114 ? -0.871 2.529 10.703 1.00 89.06 114 ALA A N 1
ATOM 935 C CA . ALA A 1 114 ? -0.598 1.682 11.856 1.00 89.06 114 ALA A CA 1
ATOM 936 C C . ALA A 1 114 ? -1.882 1.030 12.392 1.00 89.06 114 ALA A C 1
ATOM 938 O O . ALA A 1 114 ? -1.874 -0.153 12.710 1.00 89.06 114 ALA A O 1
ATOM 939 N N . GLU A 1 115 ? -2.990 1.769 12.455 1.00 88.88 115 GLU A N 1
ATOM 940 C CA . GLU A 1 115 ? -4.308 1.266 12.869 1.00 88.88 115 GLU A CA 1
ATOM 941 C C . GLU A 1 115 ? -4.879 0.250 11.863 1.00 88.88 115 GLU A C 1
ATOM 943 O O . GLU A 1 115 ? -5.430 -0.787 12.246 1.00 88.88 115 GLU A O 1
ATOM 948 N N . ASP A 1 116 ? -4.715 0.520 10.568 1.00 89.12 116 ASP A N 1
ATOM 949 C CA . ASP A 1 116 ? -5.075 -0.369 9.474 1.00 89.12 116 ASP A CA 1
ATOM 950 C C . ASP A 1 116 ? -4.150 -0.165 8.259 1.00 89.12 116 ASP A C 1
ATOM 952 O O . ASP A 1 116 ? -4.241 0.863 7.591 1.00 89.12 116 ASP A O 1
ATOM 956 N N . PRO A 1 117 ? -3.298 -1.139 7.895 1.00 91.44 117 PRO A N 1
ATOM 957 C CA . PRO A 1 117 ? -2.415 -1.009 6.743 1.00 91.44 117 PRO A CA 1
ATOM 958 C C . PRO A 1 117 ? -3.138 -1.199 5.402 1.00 91.44 117 PRO A C 1
ATOM 960 O O . PRO A 1 117 ? -2.564 -0.887 4.366 1.00 91.44 117 PRO A O 1
ATOM 963 N N . ARG A 1 118 ? -4.394 -1.673 5.361 1.00 91.25 118 ARG A N 1
ATOM 964 C CA . ARG A 1 118 ? -5.073 -1.944 4.077 1.00 91.25 118 ARG A CA 1
ATOM 965 C C . ARG A 1 118 ? -5.137 -0.737 3.134 1.00 91.25 118 ARG A C 1
ATOM 967 O O . ARG A 1 118 ? -4.835 -0.946 1.964 1.00 91.25 118 ARG A O 1
ATOM 974 N N . PRO A 1 119 ? -5.496 0.488 3.573 1.00 89.56 119 PRO A N 1
ATOM 975 C CA . PRO A 1 119 ? -5.527 1.645 2.683 1.00 89.56 119 PRO A CA 1
ATOM 976 C C . PRO A 1 119 ? -4.176 1.911 2.015 1.00 89.56 119 PRO A C 1
ATOM 978 O O . PRO A 1 119 ? -4.133 2.038 0.796 1.00 89.56 119 PRO A O 1
ATOM 981 N N . ILE A 1 120 ? -3.067 1.906 2.773 1.00 90.56 120 ILE A N 1
ATOM 982 C CA . ILE A 1 120 ? -1.741 2.119 2.171 1.00 90.56 120 ILE A CA 1
ATOM 983 C C . ILE A 1 120 ? -1.346 0.954 1.263 1.00 90.56 120 ILE A C 1
ATOM 985 O O . ILE A 1 120 ? -0.806 1.172 0.187 1.00 90.56 120 ILE A O 1
ATOM 989 N N . THR A 1 121 ? -1.651 -0.287 1.657 1.00 94.25 121 THR A N 1
ATOM 990 C CA . THR A 1 121 ? -1.332 -1.470 0.853 1.00 94.25 121 THR A CA 1
ATOM 991 C C . THR A 1 121 ? -2.092 -1.473 -0.468 1.00 94.25 121 THR A C 1
ATOM 993 O O . THR A 1 121 ? -1.552 -1.929 -1.467 1.00 94.25 121 THR A O 1
ATOM 996 N N . VAL A 1 122 ? -3.322 -0.959 -0.496 1.00 94.19 122 VAL A N 1
ATOM 997 C CA . VAL A 1 122 ? -4.092 -0.792 -1.735 1.00 94.19 122 VAL A CA 1
ATOM 998 C C . VAL A 1 122 ? -3.510 0.329 -2.597 1.00 94.19 122 VAL A C 1
ATOM 1000 O O . VAL A 1 122 ? -3.360 0.134 -3.801 1.00 94.19 122 VAL A O 1
ATOM 1003 N N . HIS A 1 123 ? -3.175 1.469 -1.986 1.00 92.88 123 HIS A N 1
ATOM 1004 C CA . HIS A 1 123 ? -2.694 2.662 -2.684 1.00 92.88 123 HIS A CA 1
ATOM 1005 C C . HIS A 1 123 ? -1.287 2.493 -3.262 1.00 92.88 123 HIS A C 1
ATOM 1007 O O . HIS A 1 123 ? -1.079 2.635 -4.463 1.00 92.88 123 HIS A O 1
ATOM 1013 N N . GLU A 1 124 ? -0.322 2.179 -2.403 1.00 93.94 124 GLU A N 1
ATOM 1014 C CA . GLU A 1 124 ? 1.092 2.069 -2.766 1.00 93.94 124 GLU A CA 1
ATOM 1015 C C . GLU A 1 124 ? 1.412 0.663 -3.284 1.00 93.94 124 GLU A C 1
ATOM 1017 O O . GLU A 1 124 ? 2.264 0.481 -4.145 1.00 93.94 124 GLU A O 1
ATOM 1022 N N . GLY A 1 125 ? 0.710 -0.354 -2.783 1.00 95.06 125 GLY A N 1
ATOM 1023 C CA . GLY A 1 125 ? 0.942 -1.752 -3.126 1.00 95.06 125 GLY A CA 1
ATOM 1024 C C . GLY A 1 125 ? 0.077 -2.243 -4.288 1.00 95.06 125 GLY A C 1
ATOM 1025 O O . GLY A 1 125 ? 0.299 -1.917 -5.456 1.00 95.06 125 GLY A O 1
ATOM 1026 N N . ILE A 1 126 ? -0.884 -3.111 -3.968 1.00 94.81 126 ILE A N 1
ATOM 1027 C CA . ILE A 1 126 ? -1.731 -3.810 -4.937 1.00 94.81 126 ILE A CA 1
ATOM 1028 C C . ILE A 1 126 ? -3.205 -3.501 -4.671 1.00 94.81 126 ILE A C 1
ATOM 1030 O O . ILE A 1 126 ? -3.676 -3.728 -3.555 1.00 94.81 126 ILE A O 1
ATOM 1034 N N . PRO A 1 127 ? -3.966 -3.069 -5.693 1.00 95.06 127 PRO A N 1
ATOM 1035 C CA . PRO A 1 127 ? -3.587 -2.955 -7.108 1.00 95.06 127 PRO A CA 1
ATOM 1036 C C . PRO A 1 127 ? -3.044 -1.570 -7.525 1.00 95.06 127 PRO A C 1
ATOM 1038 O O . PRO A 1 127 ? -3.111 -1.242 -8.707 1.00 95.06 127 PRO A O 1
ATOM 1041 N N . GLY A 1 128 ? -2.559 -0.752 -6.587 1.00 93.50 128 GLY A N 1
ATOM 1042 C CA . GLY A 1 128 ? -2.102 0.617 -6.841 1.00 93.50 128 GLY A CA 1
ATOM 1043 C C . GLY A 1 128 ? -0.702 0.746 -7.463 1.00 93.50 128 GLY A C 1
ATOM 1044 O O . GLY A 1 128 ? -0.392 0.093 -8.463 1.00 93.50 128 GLY A O 1
ATOM 1045 N N . HIS A 1 129 ? 0.131 1.636 -6.916 1.00 92.94 129 HIS A N 1
ATOM 1046 C CA . HIS A 1 129 ? 1.376 2.083 -7.557 1.00 92.94 129 HIS A CA 1
ATOM 1047 C C . HIS A 1 129 ? 2.344 0.951 -7.890 1.00 92.94 129 HIS A C 1
ATOM 1049 O O . HIS A 1 129 ? 2.748 0.805 -9.044 1.00 92.94 129 HIS A O 1
ATOM 1055 N N . TYR A 1 130 ? 2.698 0.119 -6.911 1.00 94.81 130 TYR A N 1
ATOM 1056 C CA . TYR A 1 130 ? 3.616 -0.996 -7.114 1.00 94.81 130 TYR A CA 1
ATOM 1057 C C . TYR A 1 130 ? 3.118 -1.945 -8.212 1.00 94.81 130 TYR A C 1
ATOM 1059 O O . TYR A 1 130 ? 3.885 -2.327 -9.098 1.00 94.81 130 TYR A O 1
ATOM 1067 N N . PHE A 1 131 ? 1.820 -2.268 -8.207 1.00 95.19 131 PHE A N 1
ATOM 1068 C CA . PHE A 1 131 ? 1.210 -3.102 -9.242 1.00 95.19 131 PHE A CA 1
ATOM 1069 C C . PHE A 1 131 ? 1.377 -2.487 -10.636 1.00 95.19 131 PHE A C 1
ATOM 1071 O O . PHE A 1 131 ? 1.879 -3.137 -11.556 1.00 95.19 131 PHE A O 1
ATOM 1078 N N . GLN A 1 132 ? 1.000 -1.218 -10.784 1.00 93.06 132 GLN A N 1
ATOM 1079 C CA . GLN A 1 132 ? 1.070 -0.494 -12.049 1.00 93.06 132 GLN A CA 1
ATOM 1080 C C . GLN A 1 132 ? 2.515 -0.358 -12.557 1.00 93.06 132 GLN A C 1
ATOM 1082 O O . GLN A 1 132 ? 2.776 -0.592 -13.742 1.00 93.06 132 GLN A O 1
ATOM 1087 N N . LEU A 1 133 ? 3.463 -0.040 -11.673 1.00 92.75 133 LEU A N 1
ATOM 1088 C CA . LEU A 1 133 ? 4.882 0.074 -12.008 1.00 92.75 133 LEU A CA 1
ATOM 1089 C C . LEU A 1 133 ? 5.462 -1.261 -12.480 1.00 92.75 133 LEU A C 1
ATOM 1091 O O . LEU A 1 133 ? 6.088 -1.312 -13.540 1.00 92.75 133 LEU A O 1
ATOM 1095 N N . CYS A 1 134 ? 5.210 -2.358 -11.764 1.00 94.44 134 CYS A N 1
ATOM 1096 C CA . CYS A 1 134 ? 5.708 -3.672 -12.162 1.00 94.44 134 CYS A CA 1
ATOM 1097 C C . CYS A 1 134 ? 5.143 -4.139 -13.506 1.00 94.44 134 CYS A C 1
ATOM 1099 O O . CYS A 1 134 ? 5.891 -4.683 -14.322 1.00 94.44 134 CYS A O 1
ATOM 1101 N N . LEU A 1 135 ? 3.851 -3.911 -13.765 1.00 93.12 135 LEU A N 1
ATOM 1102 C CA . LEU A 1 135 ? 3.249 -4.221 -15.064 1.00 93.12 135 LEU A CA 1
ATOM 1103 C C . LEU A 1 135 ? 3.882 -3.397 -16.190 1.00 93.12 135 LEU A C 1
ATOM 1105 O O . LEU A 1 135 ? 4.201 -3.948 -17.244 1.00 93.12 135 LEU A O 1
ATOM 1109 N N . SER A 1 136 ? 4.118 -2.106 -15.948 1.00 92.44 136 SER A N 1
ATOM 1110 C CA . SER A 1 136 ? 4.820 -1.227 -16.885 1.00 92.44 136 SER A CA 1
ATOM 1111 C C . SER A 1 136 ? 6.227 -1.757 -17.178 1.00 92.44 136 SER A C 1
ATOM 1113 O O . SER A 1 136 ? 6.565 -2.038 -18.326 1.00 92.44 136 SER A O 1
ATOM 1115 N N . TRP A 1 137 ? 7.037 -2.012 -16.150 1.00 93.81 137 TRP A N 1
ATOM 1116 C CA . TRP A 1 137 ? 8.417 -2.479 -16.314 1.00 93.81 137 TRP A CA 1
ATOM 1117 C C . TRP A 1 137 ? 8.536 -3.850 -16.986 1.00 93.81 137 TRP A C 1
ATOM 1119 O O . TRP A 1 137 ? 9.530 -4.105 -17.671 1.00 93.81 137 TRP A O 1
ATOM 1129 N N . LYS A 1 138 ? 7.538 -4.727 -16.820 1.00 93.75 138 LYS A N 1
ATOM 1130 C CA . LYS A 1 138 ? 7.502 -6.049 -17.461 1.00 93.75 138 LYS A CA 1
ATOM 1131 C C . LYS A 1 138 ? 7.041 -6.003 -18.923 1.00 93.75 138 LYS A C 1
ATOM 1133 O O . LYS A 1 138 ? 7.196 -7.003 -19.622 1.00 93.75 138 LYS A O 1
ATOM 1138 N N . HIS A 1 139 ? 6.504 -4.876 -19.395 1.00 93.50 139 HIS A N 1
ATOM 1139 C CA . HIS A 1 139 ? 5.950 -4.749 -20.741 1.00 93.50 139 HIS A CA 1
ATOM 1140 C C . HIS A 1 139 ? 6.979 -5.129 -21.822 1.00 93.50 139 HIS A C 1
ATOM 1142 O O . HIS A 1 139 ? 8.123 -4.687 -21.775 1.00 93.50 139 HIS A O 1
ATOM 1148 N N . GLU A 1 140 ? 6.590 -5.921 -22.826 1.00 92.56 140 GLU A N 1
ATOM 1149 C CA . GLU A 1 140 ? 7.516 -6.407 -23.864 1.00 92.56 140 GLU A CA 1
ATOM 1150 C C . GLU A 1 140 ? 8.158 -5.246 -24.636 1.00 92.56 140 GLU A C 1
ATOM 1152 O O . GLU A 1 140 ? 9.384 -5.139 -24.672 1.00 92.56 140 GLU A O 1
ATOM 1157 N N . GLU A 1 141 ? 7.331 -4.316 -25.124 1.00 91.56 141 GLU A N 1
ATOM 1158 C CA . GLU A 1 141 ? 7.755 -3.081 -25.797 1.00 91.56 141 GLU A CA 1
ATOM 1159 C C . GLU A 1 141 ? 8.544 -2.123 -24.878 1.00 91.56 141 GLU A C 1
ATOM 1161 O O . GLU A 1 141 ? 7.955 -1.541 -23.958 1.00 91.56 141 GLU A O 1
ATOM 1166 N N . PRO A 1 142 ? 9.839 -1.857 -25.145 1.00 89.06 142 PRO A N 1
ATOM 1167 C CA . PRO A 1 142 ? 10.676 -1.020 -24.281 1.00 89.06 142 PRO A CA 1
ATOM 1168 C C . PRO A 1 142 ? 10.158 0.411 -24.095 1.00 89.06 142 PRO A C 1
ATOM 1170 O O . PRO A 1 142 ? 10.262 0.964 -23.003 1.00 89.06 142 PRO A O 1
ATOM 1173 N N . ILE A 1 143 ? 9.545 0.999 -25.131 1.00 89.12 143 ILE A N 1
ATOM 1174 C CA . ILE A 1 143 ? 9.003 2.368 -25.076 1.00 89.12 143 ILE A CA 1
ATOM 1175 C C . ILE A 1 143 ? 7.838 2.509 -24.084 1.00 89.12 143 ILE A C 1
ATOM 1177 O O . ILE A 1 143 ? 7.564 3.604 -23.602 1.00 89.12 143 ILE A O 1
ATOM 1181 N N . ARG A 1 144 ? 7.162 1.404 -23.744 1.00 87.19 144 ARG A N 1
ATOM 1182 C CA . ARG A 1 144 ? 6.023 1.390 -22.815 1.00 87.19 144 ARG A CA 1
ATOM 1183 C C . ARG A 1 144 ? 6.429 1.141 -21.364 1.00 87.19 144 ARG A C 1
ATOM 1185 O O . ARG A 1 144 ? 5.602 1.343 -20.486 1.00 87.19 144 ARG A O 1
ATOM 1192 N N . ARG A 1 145 ? 7.687 0.760 -21.104 1.00 89.25 145 ARG A N 1
ATOM 1193 C CA . ARG A 1 145 ? 8.181 0.457 -19.747 1.00 89.25 145 ARG A CA 1
ATOM 1194 C C . ARG A 1 145 ? 8.373 1.685 -18.864 1.00 89.25 145 ARG A C 1
ATOM 1196 O O . ARG A 1 145 ? 8.480 1.564 -17.647 1.00 89.25 145 ARG A O 1
ATOM 1203 N N . HIS A 1 146 ? 8.452 2.861 -19.474 1.00 82.38 146 HIS A N 1
ATOM 1204 C CA . HIS A 1 146 ? 8.865 4.104 -18.827 1.00 82.38 146 HIS A CA 1
ATOM 1205 C C . HIS A 1 146 ? 7.835 5.214 -19.058 1.00 82.38 146 HIS A C 1
ATOM 1207 O O . HIS A 1 146 ? 8.171 6.309 -19.504 1.00 82.38 146 HIS A O 1
ATOM 1213 N N . TYR A 1 147 ? 6.562 4.914 -18.794 1.00 69.00 147 TYR A N 1
ATOM 1214 C CA . TYR A 1 147 ? 5.505 5.920 -18.809 1.00 69.00 147 TYR A CA 1
ATOM 1215 C C . TYR A 1 147 ? 5.539 6.745 -17.516 1.00 69.00 147 TYR A C 1
ATOM 1217 O O . TYR A 1 147 ? 5.386 6.194 -16.427 1.00 69.00 147 TYR A O 1
ATOM 1225 N N . TYR A 1 148 ? 5.742 8.057 -17.649 1.00 67.94 148 TYR A N 1
ATOM 1226 C CA . TYR A 1 148 ? 5.810 9.003 -16.536 1.00 67.94 148 TYR A CA 1
ATOM 1227 C C . TYR A 1 148 ? 4.766 10.105 -16.730 1.00 67.94 148 TYR A C 1
ATOM 1229 O O . TYR A 1 148 ? 4.991 11.059 -17.471 1.00 67.94 148 TYR A O 1
ATOM 1237 N N . ASP A 1 149 ? 3.631 9.969 -16.049 1.00 71.19 149 ASP A N 1
ATOM 1238 C CA . ASP A 1 149 ? 2.619 11.015 -15.900 1.00 71.19 149 ASP A CA 1
ATOM 1239 C C . ASP A 1 149 ? 2.146 11.011 -14.444 1.00 71.19 149 ASP A C 1
ATOM 1241 O O . ASP A 1 149 ? 1.636 10.002 -13.955 1.00 71.19 149 ASP A O 1
ATOM 1245 N N . SER A 1 150 ? 2.363 12.116 -13.728 1.00 64.38 150 SER A N 1
ATOM 1246 C CA . SER A 1 150 ? 2.043 12.200 -12.299 1.00 64.38 150 SER A CA 1
ATOM 1247 C C . SER A 1 150 ? 0.540 12.153 -12.025 1.00 64.38 150 SER A C 1
ATOM 1249 O O . SER A 1 150 ? 0.139 11.648 -10.980 1.00 64.38 150 SER A O 1
ATOM 1251 N N . GLY A 1 151 ? -0.295 12.627 -12.955 1.00 70.06 151 GLY A N 1
ATOM 1252 C CA . GLY A 1 151 ? -1.748 12.590 -12.826 1.00 70.06 151 GLY A CA 1
ATOM 1253 C C . GLY A 1 151 ? -2.287 11.167 -12.936 1.00 70.06 151 GLY A C 1
ATOM 1254 O O . GLY A 1 151 ? -3.084 10.744 -12.101 1.00 70.06 151 GLY A O 1
ATOM 1255 N N . ALA A 1 152 ? -1.814 10.404 -13.922 1.00 69.12 152 ALA A N 1
ATOM 1256 C CA . ALA A 1 152 ? -2.154 8.991 -14.061 1.00 69.12 152 ALA A CA 1
ATOM 1257 C C . ALA A 1 152 ? -1.592 8.149 -12.904 1.00 69.12 152 ALA A C 1
ATOM 1259 O O . ALA A 1 152 ? -2.278 7.246 -12.425 1.00 69.12 152 ALA A O 1
ATOM 1260 N N . ASN A 1 153 ? -0.376 8.463 -12.440 1.00 70.44 153 ASN A N 1
ATOM 1261 C CA . ASN A 1 153 ? 0.264 7.751 -11.340 1.00 70.44 153 ASN A CA 1
ATOM 1262 C C . ASN A 1 153 ? -0.515 7.956 -10.033 1.00 70.44 153 ASN A C 1
ATOM 1264 O O . ASN A 1 153 ? -1.020 6.988 -9.492 1.00 70.44 153 ASN A O 1
ATOM 1268 N N . GLU A 1 154 ? -0.720 9.183 -9.548 1.00 77.62 154 GLU A N 1
ATOM 1269 C CA . GLU A 1 154 ? -1.507 9.411 -8.315 1.00 77.62 154 GLU A CA 1
ATOM 1270 C C . GLU A 1 154 ? -2.986 9.017 -8.475 1.00 77.62 154 GLU A C 1
ATOM 1272 O O . GLU A 1 154 ? -3.641 8.557 -7.535 1.00 77.62 154 GLU A O 1
ATOM 1277 N N . GLY A 1 155 ? -3.519 9.160 -9.692 1.00 79.75 155 GLY A N 1
ATOM 1278 C CA . GLY A 1 155 ? -4.879 8.759 -10.026 1.00 79.75 155 GLY A CA 1
ATOM 1279 C C . GLY A 1 155 ? -5.127 7.263 -9.834 1.00 79.75 155 GLY A C 1
ATOM 1280 O O . GLY A 1 155 ? -6.223 6.899 -9.402 1.00 79.75 155 GLY A O 1
ATOM 1281 N N . 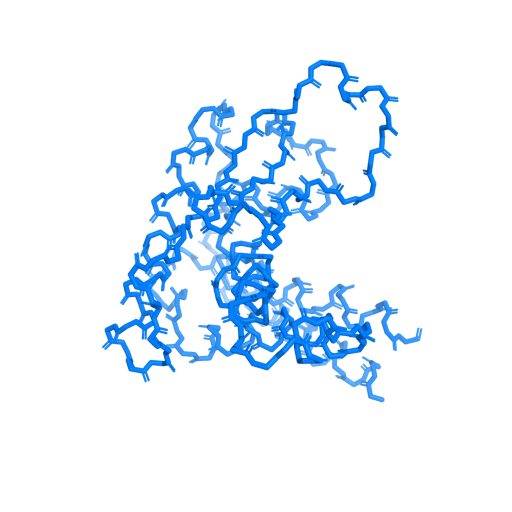ILE A 1 156 ? -4.136 6.394 -10.095 1.00 84.75 156 ILE A N 1
ATOM 1282 C CA . ILE A 1 156 ? -4.310 4.940 -9.944 1.00 84.75 156 ILE A CA 1
ATOM 1283 C C . ILE A 1 156 ? -4.442 4.530 -8.478 1.00 84.75 156 ILE A C 1
ATOM 1285 O O . ILE A 1 156 ? -5.297 3.701 -8.166 1.00 84.75 156 ILE A O 1
ATOM 1289 N N . GLY A 1 157 ? -3.664 5.139 -7.578 1.00 83.69 157 GLY A N 1
ATOM 1290 C CA . GLY A 1 157 ? -3.737 4.869 -6.143 1.00 83.69 157 GLY A CA 1
ATOM 1291 C C . GLY A 1 157 ? -5.102 5.263 -5.580 1.00 83.69 157 GLY A C 1
ATOM 1292 O O . GLY A 1 157 ? -5.768 4.463 -4.923 1.00 83.69 157 GLY A O 1
ATOM 1293 N N . PHE A 1 158 ? -5.584 6.461 -5.928 1.00 81.62 158 PHE A N 1
ATOM 1294 C CA . PHE A 1 158 ? -6.912 6.931 -5.518 1.00 81.62 158 PHE A CA 1
ATOM 1295 C C . PHE A 1 158 ? -8.052 6.083 -6.106 1.00 81.62 158 PHE A C 1
ATOM 1297 O O . PHE A 1 158 ? -8.995 5.719 -5.401 1.00 81.62 158 PHE A O 1
ATOM 1304 N N . TYR A 1 159 ? -7.958 5.726 -7.389 1.00 85.44 159 TYR A N 1
ATOM 1305 C CA . TYR A 1 159 ? -8.918 4.830 -8.031 1.00 85.44 159 TYR A CA 1
ATOM 1306 C C . TYR A 1 159 ? -8.958 3.459 -7.345 1.00 85.44 159 TYR A C 1
ATOM 1308 O O . TYR A 1 159 ? -10.045 2.939 -7.086 1.00 85.44 159 TYR A O 1
ATOM 1316 N N . ALA A 1 160 ? -7.795 2.882 -7.029 1.00 89.75 160 ALA A N 1
ATOM 1317 C CA . ALA A 1 160 ? -7.696 1.589 -6.366 1.00 89.75 160 ALA A CA 1
ATOM 1318 C C . ALA A 1 160 ? -8.369 1.610 -4.985 1.00 89.75 160 ALA A C 1
ATOM 1320 O O . ALA A 1 160 ? -9.132 0.697 -4.669 1.00 89.75 160 ALA A O 1
ATOM 1321 N N . GLU A 1 161 ? -8.151 2.660 -4.189 1.00 87.50 161 GLU A N 1
ATOM 1322 C CA . GLU A 1 161 ? -8.801 2.839 -2.886 1.00 87.50 161 GLU A CA 1
ATOM 1323 C C . GLU A 1 161 ? -10.334 2.838 -2.995 1.00 87.50 161 GLU A C 1
ATOM 1325 O O . GLU A 1 161 ? -11.006 2.037 -2.336 1.00 87.50 161 GLU A O 1
ATOM 1330 N N . GLU A 1 162 ? -10.898 3.698 -3.850 1.00 84.75 162 GLU A N 1
ATOM 1331 C CA . GLU A 1 162 ? -12.351 3.808 -4.029 1.00 84.75 162 GLU A CA 1
ATOM 1332 C C . GLU A 1 162 ? -12.936 2.509 -4.603 1.00 84.75 162 GLU A C 1
ATOM 1334 O O . GLU A 1 162 ? -13.937 2.001 -4.100 1.00 84.75 162 GLU A O 1
ATOM 1339 N N . MET A 1 163 ? -12.292 1.912 -5.609 1.00 89.62 163 MET A N 1
ATOM 1340 C CA . MET A 1 163 ? -12.736 0.652 -6.208 1.00 89.62 163 MET A CA 1
ATOM 1341 C C . MET A 1 163 ? -12.792 -0.473 -5.166 1.00 89.62 163 MET A C 1
ATOM 1343 O O . MET A 1 163 ? -13.804 -1.174 -5.062 1.00 89.62 163 MET A O 1
ATOM 1347 N N . MET A 1 164 ? -11.758 -0.605 -4.334 1.00 89.75 164 MET A N 1
ATOM 1348 C CA . MET A 1 164 ? -11.706 -1.624 -3.284 1.00 89.75 164 MET A CA 1
ATOM 1349 C C . MET A 1 164 ? -12.730 -1.362 -2.171 1.00 89.75 164 MET A C 1
ATOM 1351 O O . MET A 1 164 ? -13.331 -2.310 -1.645 1.00 89.75 164 MET A O 1
ATOM 1355 N N . LEU A 1 165 ? -12.986 -0.090 -1.842 1.00 85.69 165 LEU A N 1
ATOM 1356 C CA . LEU A 1 165 ? -14.053 0.304 -0.921 1.00 85.69 165 LEU A CA 1
ATOM 1357 C C . LEU A 1 165 ? -15.426 -0.140 -1.446 1.00 85.69 165 LEU A C 1
ATOM 1359 O O . LEU A 1 165 ? -16.168 -0.807 -0.718 1.00 85.69 165 LEU A O 1
ATOM 1363 N N . GLN A 1 166 ? -15.741 0.183 -2.705 1.00 84.69 166 GLN A N 1
ATOM 1364 C CA . GLN A 1 166 ? -17.021 -0.141 -3.347 1.00 84.69 166 GLN A CA 1
ATOM 1365 C C . GLN A 1 166 ? -17.210 -1.651 -3.537 1.00 84.69 166 GLN A C 1
ATOM 1367 O O . GLN A 1 166 ? -18.298 -2.177 -3.297 1.00 84.69 166 GLN A O 1
ATOM 1372 N N . ALA A 1 167 ? -16.142 -2.377 -3.877 1.00 85.56 167 ALA A N 1
ATOM 1373 C CA . ALA A 1 167 ? -16.156 -3.837 -3.961 1.00 85.56 167 ALA A CA 1
ATOM 1374 C C . ALA A 1 167 ? -16.400 -4.508 -2.596 1.00 85.56 167 ALA A C 1
ATOM 1376 O O . ALA A 1 167 ? -16.861 -5.650 -2.522 1.00 85.56 167 ALA A O 1
ATOM 1377 N N . GLY A 1 168 ? -16.140 -3.792 -1.497 1.00 83.88 168 GLY A N 1
ATOM 1378 C CA . GLY A 1 168 ? -16.445 -4.238 -0.146 1.00 83.88 168 GLY A CA 1
ATOM 1379 C C . GLY A 1 168 ? -15.290 -4.937 0.567 1.00 83.88 168 GLY A C 1
ATOM 1380 O O . GLY A 1 168 ? -15.559 -5.761 1.445 1.00 83.88 168 GLY A O 1
ATOM 1381 N N . VAL A 1 169 ? -14.031 -4.586 0.270 1.00 79.81 169 VAL A N 1
ATOM 1382 C CA . VAL A 1 169 ? -12.843 -5.169 0.937 1.00 79.81 169 VAL A CA 1
ATOM 1383 C C . VAL A 1 169 ? -12.891 -5.020 2.468 1.00 79.81 169 VAL A C 1
ATOM 1385 O O . VAL A 1 169 ? -12.427 -5.877 3.220 1.00 79.81 169 VAL A O 1
ATOM 1388 N N . VAL A 1 170 ? -13.550 -3.962 2.947 1.00 70.81 170 VAL A N 1
ATOM 1389 C CA . VAL A 1 170 ? -13.764 -3.654 4.371 1.00 70.81 170 VAL A CA 1
ATOM 1390 C C . VAL A 1 170 ? -15.196 -3.936 4.855 1.00 70.81 170 VAL A C 1
ATOM 1392 O O . VAL A 1 170 ? -15.549 -3.605 5.984 1.00 70.81 170 VAL A O 1
ATOM 1395 N N . ARG A 1 171 ? -16.058 -4.576 4.048 1.00 62.66 171 ARG A N 1
ATOM 1396 C CA . ARG A 1 171 ? -17.498 -4.736 4.354 1.00 62.66 171 ARG A CA 1
ATOM 1397 C C . ARG A 1 171 ? -17.788 -5.557 5.618 1.00 62.66 171 ARG A C 1
ATOM 1399 O O . ARG A 1 171 ? -18.816 -5.331 6.247 1.00 62.66 171 ARG A O 1
ATOM 1406 N N . ARG A 1 172 ? -16.923 -6.514 5.969 1.00 57.28 172 ARG A N 1
ATOM 1407 C CA . ARG A 1 172 ? -17.070 -7.401 7.146 1.00 57.28 172 ARG A CA 1
ATOM 1408 C C . ARG A 1 172 ? -16.057 -7.108 8.261 1.00 57.28 172 ARG A C 1
ATOM 1410 O O . ARG A 1 172 ? -15.853 -7.943 9.132 1.00 57.28 172 ARG A O 1
ATOM 1417 N N . GLN A 1 173 ? -15.383 -5.966 8.191 1.00 64.81 173 GLN A N 1
ATOM 1418 C CA . GLN A 1 173 ? -14.269 -5.608 9.069 1.00 64.81 173 GLN A CA 1
ATOM 1419 C C . GLN A 1 173 ? -14.736 -4.650 10.175 1.00 64.81 173 GLN A C 1
ATOM 1421 O O . GLN A 1 173 ? -15.829 -4.087 10.045 1.00 64.81 173 GLN A O 1
ATOM 1426 N N . PRO A 1 174 ? -13.952 -4.453 11.259 1.00 59.66 174 PRO A N 1
ATOM 1427 C CA . PRO A 1 174 ? -14.279 -3.463 12.279 1.00 59.66 174 PRO A CA 1
ATOM 1428 C C . PRO A 1 174 ? -14.540 -2.114 11.619 1.00 59.66 174 PRO A C 1
ATOM 1430 O O . PRO A 1 174 ? -13.823 -1.711 10.701 1.00 59.66 174 PRO A O 1
ATOM 1433 N N . ALA A 1 175 ? -15.596 -1.443 12.060 1.00 59.78 175 ALA A N 1
ATOM 1434 C CA . ALA A 1 175 ? -16.252 -0.440 11.240 1.00 59.78 175 ALA A CA 1
ATOM 1435 C C . ALA A 1 175 ? -15.349 0.765 10.883 1.00 59.78 175 ALA A C 1
ATOM 1437 O O . ALA A 1 175 ? -15.453 1.311 9.786 1.00 59.78 175 ALA A O 1
ATOM 1438 N N . HIS A 1 176 ? -14.352 1.076 11.720 1.00 62.25 176 HIS A N 1
ATOM 1439 C CA . HIS A 1 176 ? -13.359 2.129 11.470 1.00 62.25 176 HIS A CA 1
ATOM 1440 C C . HIS A 1 176 ? -12.450 1.908 10.252 1.00 62.25 176 HIS A C 1
ATOM 1442 O O . HIS A 1 176 ? -11.908 2.878 9.732 1.00 62.25 176 HIS A O 1
ATOM 1448 N N . ALA A 1 177 ? -12.321 0.683 9.733 1.00 58.94 177 ALA A N 1
ATOM 1449 C CA . ALA A 1 177 ? -11.552 0.424 8.512 1.00 58.94 177 ALA A CA 1
ATOM 1450 C C . ALA A 1 177 ? -12.087 1.211 7.298 1.00 58.94 177 ALA A C 1
ATOM 1452 O O . ALA A 1 177 ? -11.328 1.634 6.429 1.00 58.94 177 ALA A O 1
ATOM 1453 N N . ARG A 1 178 ? -13.407 1.447 7.262 1.00 59.28 178 ARG A N 1
ATOM 1454 C CA . ARG A 1 178 ? -14.068 2.266 6.233 1.00 59.28 178 ARG A CA 1
ATOM 1455 C C . ARG A 1 178 ? -13.735 3.750 6.399 1.00 59.28 178 ARG A C 1
ATOM 1457 O O . ARG A 1 178 ? -13.503 4.424 5.399 1.00 59.28 178 ARG A O 1
ATOM 1464 N N . ASN A 1 179 ? -13.645 4.225 7.645 1.00 62.97 179 ASN A N 1
ATOM 1465 C CA . ASN A 1 179 ? -13.316 5.617 7.965 1.00 62.97 179 ASN A CA 1
ATOM 1466 C C . ASN A 1 179 ? -11.918 5.988 7.452 1.00 62.97 179 ASN A C 1
ATOM 1468 O O . ASN A 1 179 ? -11.745 7.063 6.887 1.00 62.97 179 ASN A O 1
ATOM 1472 N N . HIS A 1 180 ? -10.928 5.104 7.626 1.00 61.28 180 HIS A N 1
ATOM 1473 C CA . HIS A 1 180 ? -9.560 5.377 7.177 1.00 61.28 180 HIS A CA 1
ATOM 1474 C C . HIS A 1 180 ? -9.470 5.491 5.656 1.00 61.28 180 HIS A C 1
ATOM 1476 O O . HIS A 1 180 ? -8.882 6.445 5.156 1.00 61.28 180 HIS A O 1
ATOM 1482 N N . LEU A 1 181 ? -10.104 4.578 4.916 1.00 60.38 181 LEU A N 1
ATOM 1483 C CA . LEU A 1 181 ? -10.071 4.602 3.452 1.00 60.38 181 LEU A CA 1
ATOM 1484 C C . LEU A 1 181 ? -10.760 5.856 2.880 1.00 60.38 181 LEU A C 1
ATOM 1486 O O . LEU A 1 181 ? -10.243 6.486 1.965 1.00 60.38 181 LEU A O 1
ATOM 1490 N N . GLN A 1 182 ? -11.878 6.287 3.473 1.00 60.25 182 GLN A N 1
ATOM 1491 C CA . GLN A 1 182 ? -12.557 7.522 3.062 1.00 60.25 182 GLN A CA 1
ATOM 1492 C C . GLN A 1 182 ? -11.789 8.789 3.442 1.00 60.25 182 GLN A C 1
ATOM 1494 O O . GLN A 1 182 ? -11.753 9.728 2.655 1.00 60.25 182 GLN A O 1
ATOM 1499 N N . PHE A 1 183 ? -11.133 8.831 4.606 1.00 59.75 183 PHE A N 1
ATOM 1500 C CA . PHE A 1 183 ? -10.288 9.974 4.950 1.00 59.75 183 PHE A CA 1
ATOM 1501 C C . PHE A 1 183 ? -9.075 10.076 4.025 1.00 59.75 183 PHE A C 1
ATOM 1503 O O . PHE A 1 183 ? -8.711 11.180 3.619 1.00 59.75 183 PHE A O 1
ATOM 1510 N N . HIS A 1 184 ? -8.432 8.950 3.692 1.00 61.62 184 HIS A N 1
ATOM 1511 C CA . HIS A 1 184 ? -7.327 8.939 2.731 1.00 61.62 184 HIS A CA 1
ATOM 1512 C C . HIS A 1 184 ? -7.763 9.573 1.405 1.00 61.62 184 HIS A C 1
ATOM 1514 O O . HIS A 1 184 ? -7.068 10.462 0.901 1.00 61.62 184 HIS A O 1
ATOM 1520 N N . ALA A 1 185 ? -8.971 9.241 0.942 1.00 60.97 185 ALA A N 1
ATOM 1521 C CA . ALA A 1 185 ? -9.583 9.899 -0.199 1.00 60.97 185 ALA A CA 1
ATOM 1522 C C . ALA A 1 185 ? -9.797 11.419 0.026 1.00 60.97 185 ALA A C 1
ATOM 1524 O O . ALA A 1 185 ? -9.355 12.230 -0.793 1.00 60.97 185 ALA A O 1
ATOM 1525 N N . SER A 1 186 ? -10.383 11.839 1.158 1.00 56.31 186 SER A N 1
ATOM 1526 C CA . SER A 1 186 ? -10.629 13.257 1.496 1.00 56.31 186 SER A CA 1
ATOM 1527 C C . SER A 1 186 ? -9.357 14.100 1.537 1.00 56.31 186 SER A C 1
ATOM 1529 O O . SER A 1 186 ? -9.278 15.180 0.949 1.00 56.31 186 SER A O 1
ATOM 1531 N N . ALA A 1 187 ? -8.332 13.619 2.232 1.00 57.97 187 ALA A N 1
ATOM 1532 C CA . ALA A 1 187 ? -7.107 14.371 2.456 1.00 57.97 187 ALA A CA 1
ATOM 1533 C C . ALA A 1 187 ? -6.234 14.472 1.192 1.00 57.97 187 ALA A C 1
ATOM 1535 O O . ALA A 1 187 ? -5.407 15.381 1.081 1.00 57.97 187 ALA A O 1
ATOM 1536 N N . ARG A 1 188 ? -6.410 13.570 0.218 1.00 66.50 188 ARG A N 1
ATOM 1537 C CA . ARG A 1 188 ? -5.780 13.676 -1.108 1.00 66.50 188 ARG A CA 1
ATOM 1538 C C . ARG A 1 188 ? -6.577 14.596 -2.041 1.00 66.50 188 ARG A C 1
ATOM 1540 O O . ARG A 1 188 ? -5.963 15.424 -2.709 1.00 66.50 188 ARG A O 1
ATOM 1547 N N . ALA A 1 189 ? -7.912 14.581 -1.988 1.00 57.09 189 ALA A N 1
ATOM 1548 C CA . ALA A 1 189 ? -8.748 15.528 -2.735 1.00 57.09 189 ALA A CA 1
ATOM 1549 C C . ALA A 1 189 ? -8.498 17.001 -2.341 1.00 57.09 189 ALA A C 1
ATOM 1551 O O . ALA A 1 189 ? -8.500 17.876 -3.206 1.00 57.09 189 ALA A O 1
ATOM 1552 N N . ALA A 1 190 ? -8.184 17.268 -1.064 1.00 51.97 190 ALA A N 1
ATOM 1553 C CA . ALA A 1 190 ? -7.785 18.596 -0.571 1.00 51.97 190 ALA A C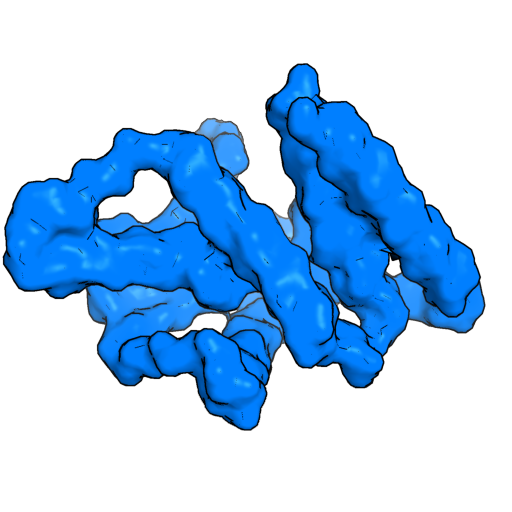A 1
ATOM 1554 C C . ALA A 1 190 ? -6.451 19.112 -1.143 1.00 51.97 190 ALA A C 1
ATOM 1556 O O . ALA A 1 190 ? -6.193 20.310 -1.109 1.00 51.97 190 ALA A O 1
ATOM 1557 N N . ARG A 1 191 ? -5.572 18.220 -1.619 1.00 55.59 191 ARG A N 1
ATOM 1558 C CA . ARG A 1 191 ? -4.256 18.589 -2.168 1.00 55.59 191 ARG A CA 1
ATOM 1559 C C . ARG A 1 191 ? -4.283 18.857 -3.673 1.00 55.59 191 ARG A C 1
ATOM 1561 O O . ARG A 1 191 ? -3.340 19.440 -4.191 1.00 55.59 191 ARG A O 1
ATOM 1568 N N . GLY A 1 192 ? -5.357 18.458 -4.356 1.00 46.62 192 GLY A N 1
ATOM 1569 C CA . GLY A 1 192 ? -5.597 18.735 -5.775 1.00 46.62 192 GLY A CA 1
ATOM 1570 C C . GLY A 1 192 ? -6.467 19.971 -6.047 1.00 46.62 192 GLY A C 1
ATOM 1571 O O . GLY A 1 192 ? -6.998 20.087 -7.153 1.00 46.62 192 GLY A O 1
ATOM 1572 N N . SER A 1 193 ? -6.685 20.841 -5.049 1.00 35.19 193 SER A N 1
ATOM 1573 C CA . SER A 1 193 ? -7.490 22.074 -5.146 1.00 35.19 193 SER A CA 1
ATOM 1574 C C . SER A 1 193 ? -6.650 23.340 -5.149 1.00 35.19 193 SER A C 1
ATOM 1576 O O . SER A 1 193 ? -5.742 23.405 -4.293 1.00 35.19 193 SER A O 1
#

Radius of gyration: 16.78 Å; chains: 1; bounding box: 44×37×46 Å

pLDDT: mean 83.76, std 12.57, range [35.19, 97.69]

Secondary structure (DSSP, 8-state):
-HHHHHHHHHHHHHHHHHHTTTSPPPPPPSSHHHHHHHHHHHHHHHHHHHHHTTS-PPPTT---EEEEEPPHHHHTT--S--EE---TT-TTS-EEEEEPPP-TTS-HHHHHHHH-SHHHIIIIISSSHHHHHHHHHH-SSGGGTT---HHHHHHHHHHHHHHHHHHTTTTTS-THHHHHHHHHHHHHHTT--

Foldseek 3Di:
DLVVLLVVLVVVLVVLCVVCVVFDAQDFQPKPVSLQVQLQVLQVLVQVLCVVLVNDHDDPLAAEATEDEDDPVCPVVDDPFQWPLDALVGRNPYIYGHAYIADPPDDDLNVLCRSPVNLVCQQCNPPAQSVVLSVQSPDPDPVSNDDDDVCVRNVRSLVSLVVCVVSCSCVPPRSCNNSSSSVVSNVVSVVVD